Protein AF-A0A1M5QML7-F1 (afdb_monomer_lite)

InterPro domains:
  IPR046742 Domain of unknown function DUF6792 [PF20591] (12-253)

Secondary structure (DSSP, 8-state):
------SS-SHHHHHHHHHHTT-TT--HHHHHHHHHHHHHHHHSS---SEEEEEEHHHHT-STTT---EEEEEEE-TTTS--EEEEEE----SHHHHHHIIIIIISS---HHHHHHHHHHHHHHHHTT---STTPPPEEEEEEEHHHHHHHHHHHHH---SEEEEEEE--EEHHHHHHH-HHHHHHHHHHTT--SS-GGGGGGS-HHHHHHHHHHHHHHHHTTEEEEEETT-HHHHHTTSTTEE--SEEEEE-S-TTS--GGGGTTTS-HHHHHHHHHHHHHHHHHHTTS-HHHHHHHHS---HHHHTTGGG-HHHHHHH-HHHHHHHHHHHHHHSTTHHHHHHHHHHTHHHHHHHHHHTTSS---

Foldseek 3Di:
DDPDDDLQRDPQLLVQLLVLFVPPPDDQVRSQVVNQVSSCVVPVDGQQWRWDKDWLVNLVLCPPQVKTKMWIWTHNVPDQAIAIEIRTDADDDPSNVLCCLQCQQLLADLSNLVSLLSVLVSSCVVVVWDPDPSTHFYEYRYEAASLQSPLLNCQAPVSGQAYEYEAYQFHFLSNNLNRHVVLVVVVCVVVVHDPVDSVCVLVDDQVVSQVSSCVVRVVSLQRYEYEYELQRVSVLVQLAGRGDDGHHYHYDHPDVVFPGPNVLRNPQDNVLSSLSNVLSNQLNVVCVVDPPQVSCCQSVVDNVVVVVVCVPPPPPSCVPCVVVNVVSLVVNCVRPPCNNVSVCSNVVCVCSNVVVCCVRVVDPDD

Sequence (366 aa):
MGMGRRIMHSPELRLRLTQLGYDDKLSKAEFTEKVKRIYLEETGKKLHADVKVYTSKEARTSKQSGYDGLAIYLDAKENKKDELYIVSQGSTDIKDWDYNIKAMLAGRDIRQANSTNRFVLAAKHHFKLNNNENSTPVIGLSHSLAHNNNTTAHLMHNTFDKVYSVNGAQTNYYQLYFADRKFANDVRSYFSMSYDNPNTIYDIDPNQLRQFAENYYKDKAKNIHQIISKDDPLYVASAVRGFFTLGNVEMVDTNPNYPGLRSLVEDIPDEVIQDFQELAIQYTTASNQGGINGVMQEIFGVNMNIVNKIGDNSLKTYMTNQTEIDGMIRQLDKKVPGLLQQVKTITSNADLIFGRLEDAGYISNA

pLDDT: mean 76.6, std 20.45, range [32.66, 98.25]

Organism: NCBI:txid411959

Structure (mmCIF, N/CA/C/O backbone):
data_AF-A0A1M5QML7-F1
#
_entry.id   AF-A0A1M5QML7-F1
#
loop_
_atom_site.group_PDB
_atom_site.id
_atom_site.type_symbol
_atom_site.label_atom_id
_atom_site.label_alt_id
_atom_site.label_comp_id
_atom_site.label_asym_id
_atom_site.label_entity_id
_atom_site.label_seq_id
_atom_site.pdbx_PDB_ins_code
_atom_site.Cartn_x
_atom_site.Cartn_y
_atom_site.Cartn_z
_atom_site.occupancy
_atom_site.B_iso_or_equiv
_atom_site.auth_seq_id
_atom_site.auth_comp_id
_atom_site.auth_asym_id
_atom_site.auth_atom_id
_atom_site.pdbx_PDB_model_num
ATOM 1 N N . MET A 1 1 ? -15.717 -21.087 7.522 1.00 34.72 1 MET A N 1
ATOM 2 C CA . MET A 1 1 ? -15.966 -20.476 8.847 1.00 34.72 1 MET A CA 1
ATOM 3 C C . MET A 1 1 ? -16.738 -19.181 8.656 1.00 34.72 1 MET A C 1
ATOM 5 O O . MET A 1 1 ? -16.318 -18.348 7.864 1.00 34.72 1 MET A O 1
ATOM 9 N N . GLY A 1 2 ? -17.902 -19.047 9.295 1.00 32.66 2 GLY A N 1
ATOM 10 C CA . GLY A 1 2 ? -18.777 -17.890 9.116 1.00 32.66 2 GLY A CA 1
ATOM 11 C C . GLY A 1 2 ? -18.161 -16.618 9.696 1.00 32.66 2 GLY A C 1
ATOM 12 O O . GLY A 1 2 ? -18.027 -16.492 10.912 1.00 32.66 2 GLY A O 1
ATOM 13 N N . MET A 1 3 ? -17.820 -15.656 8.836 1.00 43.97 3 MET A N 1
ATOM 14 C CA . MET A 1 3 ? -17.540 -14.282 9.254 1.00 43.97 3 MET A CA 1
ATOM 15 C C . MET A 1 3 ? -18.837 -13.675 9.800 1.00 43.97 3 MET A C 1
ATOM 17 O O . MET A 1 3 ? -19.605 -13.072 9.055 1.00 43.97 3 MET A O 1
ATOM 21 N N . GLY A 1 4 ? -19.146 -13.854 11.086 1.00 52.03 4 GLY A N 1
ATOM 22 C CA . GLY A 1 4 ? -20.253 -13.079 11.659 1.00 52.03 4 GLY A CA 1
ATOM 23 C C . GLY A 1 4 ? -19.939 -11.576 11.569 1.00 52.03 4 GLY A C 1
ATOM 24 O O . GLY A 1 4 ? -18.766 -11.209 11.551 1.00 52.03 4 GLY A O 1
ATOM 25 N N . ARG A 1 5 ? -20.988 -10.750 11.481 1.00 65.94 5 ARG A N 1
ATOM 26 C CA . ARG A 1 5 ? -20.948 -9.327 11.092 1.00 65.94 5 ARG A CA 1
ATOM 27 C C . ARG A 1 5 ? -19.784 -8.540 11.716 1.00 65.94 5 ARG A C 1
ATOM 29 O O . ARG A 1 5 ? -19.635 -8.545 12.934 1.00 65.94 5 ARG A O 1
ATOM 36 N N . ARG A 1 6 ? -19.008 -7.872 10.854 1.00 80.12 6 ARG A N 1
ATOM 37 C CA . ARG A 1 6 ? -17.956 -6.905 11.216 1.00 80.12 6 ARG A CA 1
ATOM 38 C C . ARG A 1 6 ? -18.560 -5.619 11.782 1.00 80.12 6 ARG A C 1
ATOM 40 O O . ARG A 1 6 ? -19.703 -5.304 11.443 1.00 80.12 6 ARG A O 1
ATOM 47 N N . ILE A 1 7 ? -17.800 -4.856 12.569 1.00 86.00 7 ILE A N 1
ATOM 48 C CA . ILE A 1 7 ? -18.244 -3.541 13.060 1.00 86.00 7 ILE A CA 1
ATOM 49 C C . ILE A 1 7 ? -18.251 -2.551 11.887 1.00 86.00 7 ILE A C 1
ATOM 51 O O . ILE A 1 7 ? -19.323 -2.080 11.494 1.00 86.00 7 ILE A O 1
ATOM 55 N N . MET A 1 8 ? -17.096 -2.316 11.250 1.00 87.88 8 MET A N 1
ATOM 56 C CA . MET A 1 8 ? -16.990 -1.465 10.050 1.00 87.88 8 MET A CA 1
ATOM 57 C C . MET A 1 8 ? -17.261 -2.282 8.779 1.00 87.88 8 MET A C 1
ATOM 59 O O . MET A 1 8 ? -16.358 -2.670 8.036 1.00 87.88 8 MET A O 1
ATOM 63 N N . HIS A 1 9 ? -18.532 -2.617 8.573 1.00 87.56 9 HIS A N 1
ATOM 64 C CA . HIS A 1 9 ? -18.972 -3.578 7.562 1.00 87.56 9 HIS A CA 1
ATOM 65 C C . HIS A 1 9 ? -19.171 -2.988 6.159 1.00 87.56 9 HIS A C 1
ATOM 67 O O . HIS A 1 9 ? -19.095 -3.750 5.194 1.00 87.56 9 HIS A O 1
ATOM 73 N N . SER A 1 10 ? -19.411 -1.680 6.027 1.00 91.69 10 SER A N 1
ATOM 74 C CA . SER A 1 10 ? -19.657 -1.038 4.730 1.00 91.69 10 SER A CA 1
ATOM 75 C C . SER A 1 10 ? -18.396 -0.378 4.143 1.00 91.69 10 SER A C 1
ATOM 77 O O . SER A 1 10 ? -17.466 -0.029 4.885 1.00 91.69 10 SER A O 1
ATOM 79 N N . PRO A 1 11 ? -18.296 -0.236 2.808 1.00 91.62 11 PRO A N 1
ATOM 80 C CA . PRO A 1 11 ? -17.269 0.587 2.167 1.00 91.62 11 PRO A CA 1
ATOM 81 C C . PRO A 1 11 ? -17.224 2.021 2.706 1.00 91.62 11 PRO A C 1
ATOM 83 O O . PRO A 1 11 ? -16.148 2.474 3.081 1.00 91.62 11 PRO A O 1
ATOM 86 N N . GLU A 1 12 ? -18.368 2.687 2.848 1.00 93.44 12 GLU A N 1
ATOM 87 C CA . GLU A 1 12 ? -18.492 4.093 3.257 1.00 93.44 12 GLU A CA 1
ATOM 88 C C . GLU A 1 12 ? -17.889 4.323 4.646 1.00 93.44 12 GLU A C 1
ATOM 90 O O . GLU A 1 12 ? -17.056 5.211 4.825 1.00 93.44 12 GLU A O 1
ATOM 95 N N . LEU A 1 13 ? -18.207 3.449 5.611 1.00 94.31 13 LEU A N 1
ATOM 96 C CA . LEU A 1 13 ? -17.613 3.471 6.950 1.00 94.31 13 LEU A CA 1
ATOM 97 C C . LEU A 1 13 ? -16.085 3.399 6.892 1.00 94.31 13 LEU A C 1
ATOM 99 O O . LEU A 1 13 ? -15.395 4.166 7.561 1.00 94.31 13 LEU A O 1
ATOM 103 N N . ARG A 1 14 ? -15.547 2.475 6.089 1.00 95.44 14 ARG A N 1
ATOM 104 C CA . ARG A 1 14 ? -14.097 2.263 5.968 1.00 95.44 14 ARG A CA 1
ATOM 105 C C . ARG A 1 14 ? -13.412 3.417 5.245 1.00 95.44 14 ARG A C 1
ATOM 107 O O . ARG A 1 14 ? -12.316 3.794 5.648 1.00 95.44 14 ARG A O 1
ATOM 114 N N . LEU A 1 15 ? -14.046 3.999 4.229 1.00 92.88 15 LEU A N 1
ATOM 115 C CA . LEU A 1 15 ? -13.538 5.166 3.507 1.00 92.88 15 LEU A CA 1
ATOM 116 C C . LEU A 1 15 ? -13.493 6.394 4.420 1.00 92.88 15 LEU A C 1
ATOM 118 O O . LEU A 1 15 ? -12.442 7.020 4.547 1.00 92.88 15 LEU A O 1
ATOM 122 N N . ARG A 1 16 ? -14.581 6.682 5.147 1.00 95.12 16 ARG A N 1
ATOM 123 C CA . ARG A 1 16 ? -14.624 7.785 6.120 1.00 95.12 16 ARG A CA 1
ATOM 124 C C . ARG A 1 16 ? -13.642 7.576 7.273 1.00 95.12 16 ARG A C 1
ATOM 126 O O . ARG A 1 16 ? -13.023 8.536 7.724 1.00 95.12 16 ARG A O 1
ATOM 133 N N . LEU A 1 17 ? -13.444 6.333 7.722 1.00 94.75 17 LEU A N 1
ATOM 134 C CA . LEU A 1 17 ? -12.432 5.999 8.730 1.00 94.75 17 LEU A CA 1
ATOM 135 C C . LEU A 1 17 ? -11.002 6.172 8.197 1.00 94.75 17 LEU A C 1
ATOM 137 O O . LEU A 1 17 ? -10.143 6.677 8.916 1.00 94.75 17 LEU A O 1
ATOM 141 N N . THR A 1 18 ? -10.759 5.793 6.938 1.00 92.88 18 THR A N 1
ATOM 142 C CA . THR A 1 18 ? -9.477 6.019 6.252 1.00 92.88 18 THR A CA 1
ATOM 143 C C . THR A 1 18 ? -9.185 7.511 6.181 1.00 92.88 18 THR A C 1
ATOM 145 O O . THR A 1 18 ? -8.136 7.935 6.644 1.00 92.88 18 THR A O 1
ATOM 148 N N . GLN A 1 19 ? -10.137 8.316 5.700 1.00 91.75 19 GLN A N 1
ATOM 149 C CA . GLN A 1 19 ? -10.010 9.772 5.629 1.00 91.75 19 GLN A CA 1
ATOM 150 C C . GLN A 1 19 ? -9.750 10.394 7.007 1.00 91.75 19 GLN A C 1
ATOM 152 O O . GLN A 1 19 ? -8.869 11.237 7.148 1.00 91.75 19 GLN A O 1
ATOM 157 N N . LEU A 1 20 ? -10.481 9.957 8.037 1.00 93.94 20 LEU A N 1
ATOM 158 C CA . LEU A 1 20 ? -10.288 10.446 9.400 1.00 93.94 20 LEU A CA 1
ATOM 159 C C . LEU A 1 20 ? -8.876 10.141 9.927 1.00 93.94 20 LEU A C 1
ATOM 161 O O . LEU A 1 20 ? -8.301 10.967 10.628 1.00 93.94 20 LEU A O 1
ATOM 165 N N . GLY A 1 21 ? -8.296 8.989 9.576 1.00 89.31 21 GLY A N 1
ATOM 166 C CA . GLY A 1 21 ? -6.939 8.606 9.986 1.00 89.31 21 GLY A CA 1
ATOM 167 C C . GLY A 1 21 ? -5.811 9.467 9.403 1.00 89.31 21 GLY A C 1
ATOM 168 O O . GLY A 1 21 ? -4.665 9.320 9.827 1.00 89.31 21 GLY A O 1
ATOM 169 N N . TYR A 1 22 ? -6.117 10.360 8.458 1.00 86.00 22 TYR A N 1
ATOM 170 C CA . TYR A 1 22 ? -5.168 11.316 7.880 1.00 86.00 22 TYR A CA 1
ATOM 171 C C . TYR A 1 22 ? -5.220 12.681 8.589 1.00 86.00 22 TYR A C 1
ATOM 173 O O . TYR A 1 22 ? -4.371 13.530 8.334 1.00 86.00 22 TYR A O 1
ATOM 181 N N . ASP A 1 23 ? -6.187 12.903 9.487 1.00 87.44 23 ASP A N 1
ATOM 182 C CA . ASP A 1 23 ? -6.306 14.140 10.264 1.00 87.44 23 ASP A CA 1
ATOM 183 C C . ASP A 1 23 ? -5.399 14.077 11.506 1.00 87.44 23 ASP A C 1
ATOM 185 O O . ASP A 1 23 ? -5.780 13.585 12.572 1.00 87.44 23 ASP A O 1
ATOM 189 N N . ASP A 1 24 ? -4.165 14.558 11.354 1.00 82.00 24 ASP A N 1
ATOM 190 C CA . ASP A 1 24 ? -3.125 14.540 12.388 1.00 82.00 24 ASP A CA 1
ATOM 191 C C . ASP A 1 24 ? -3.288 15.631 13.463 1.00 82.00 24 ASP A C 1
ATOM 193 O O . ASP A 1 24 ? -2.531 15.661 14.437 1.00 82.00 24 ASP A O 1
ATOM 197 N N . LYS A 1 25 ? -4.293 16.503 13.314 1.00 87.69 25 LYS A N 1
ATOM 198 C CA . LYS A 1 25 ? -4.569 17.624 14.225 1.00 87.69 25 LYS A CA 1
ATOM 199 C C . LYS A 1 25 ? -5.503 17.247 15.368 1.00 87.69 25 LYS A C 1
ATOM 201 O O . LYS A 1 25 ? -5.614 18.001 16.333 1.00 87.69 25 LYS A O 1
ATOM 206 N N . LEU A 1 26 ? -6.187 16.109 15.267 1.00 90.62 26 LEU A N 1
ATOM 207 C CA . LEU A 1 26 ? -7.160 15.680 16.265 1.00 90.62 26 LEU A CA 1
ATOM 208 C C . LEU A 1 26 ? -6.478 15.098 17.498 1.00 90.62 26 LEU A C 1
ATOM 210 O O . LEU A 1 26 ? -5.618 14.218 17.414 1.00 90.62 26 LEU A O 1
ATOM 214 N N . SER A 1 27 ? -6.949 15.504 18.674 1.00 93.06 27 SER A N 1
ATOM 215 C CA . SER A 1 27 ? -6.654 14.765 19.896 1.00 93.06 27 SER A CA 1
ATOM 216 C C . SER A 1 27 ? -7.281 13.363 19.849 1.00 93.06 27 SER A C 1
ATOM 218 O O . SER A 1 27 ? -8.277 13.115 19.164 1.00 93.06 27 SER A O 1
ATOM 220 N N . LYS A 1 28 ? -6.753 12.423 20.647 1.00 93.31 28 LYS A N 1
ATOM 221 C CA . LYS A 1 28 ? -7.310 11.058 20.747 1.00 93.31 28 LYS A CA 1
ATOM 222 C C . LYS A 1 28 ? -8.792 11.044 21.155 1.00 93.31 28 LYS A C 1
ATOM 224 O O . LYS A 1 28 ? -9.538 10.161 20.729 1.00 93.31 28 LYS A O 1
ATOM 229 N N . ALA A 1 29 ? -9.213 12.014 21.971 1.00 94.25 29 ALA A N 1
ATOM 230 C CA . ALA A 1 29 ? -10.600 12.166 22.403 1.00 94.25 29 ALA A CA 1
ATOM 231 C C . ALA A 1 29 ? -11.500 12.633 21.247 1.00 94.25 29 ALA A C 1
ATOM 233 O O . ALA A 1 29 ? -12.511 11.994 20.968 1.00 94.25 29 ALA A O 1
ATOM 234 N N . GLU A 1 30 ? -11.101 13.681 20.521 1.00 96.12 30 GLU A N 1
ATOM 235 C CA . GLU A 1 30 ? -11.847 14.168 19.350 1.00 96.12 30 GLU A CA 1
ATOM 236 C C . GLU A 1 30 ? -11.921 13.114 18.245 1.00 96.12 30 GLU A C 1
ATOM 238 O O . GLU A 1 30 ? -12.980 12.912 17.653 1.00 96.12 30 GLU A O 1
ATOM 243 N N . PHE A 1 31 ? -10.819 12.398 18.005 1.00 96.06 31 PHE A N 1
ATOM 244 C CA . PHE A 1 31 ? -10.784 11.286 17.062 1.00 96.06 31 PHE A CA 1
ATOM 245 C C . PHE A 1 31 ? -11.820 10.218 17.432 1.00 96.06 31 PHE A C 1
ATOM 247 O O . PHE A 1 31 ? -12.617 9.799 16.596 1.00 96.06 31 PHE A O 1
ATOM 254 N N . THR A 1 32 ? -11.850 9.815 18.705 1.00 95.88 32 THR A N 1
ATOM 255 C CA . THR A 1 32 ? -12.798 8.819 19.225 1.00 95.88 32 THR A CA 1
ATOM 256 C C . THR A 1 32 ? -14.250 9.251 19.020 1.00 95.88 32 THR A C 1
ATOM 258 O O . THR A 1 32 ? -15.069 8.458 18.550 1.00 95.88 32 THR A O 1
ATOM 261 N N . GLU A 1 33 ? -14.575 10.508 19.319 1.00 96.50 33 GLU A N 1
ATOM 262 C CA . GLU A 1 33 ? -15.925 11.036 19.112 1.00 96.50 33 GLU A CA 1
ATOM 263 C C . GLU A 1 33 ? -16.293 11.100 17.625 1.00 96.50 33 GLU A C 1
ATOM 265 O O . GLU A 1 33 ? -17.407 10.724 17.253 1.00 96.50 33 GLU A O 1
ATOM 270 N N . LYS A 1 34 ? -15.350 11.461 16.744 1.00 97.56 34 LYS A N 1
ATOM 271 C CA . LYS A 1 34 ? -15.571 11.411 15.292 1.00 97.56 34 LYS A CA 1
ATOM 272 C C . LYS A 1 34 ? -15.796 9.986 14.780 1.00 97.56 34 LYS A C 1
ATOM 274 O O . LYS A 1 34 ? -16.690 9.801 13.961 1.00 97.56 34 LYS A O 1
ATOM 279 N N . VAL A 1 35 ? -15.080 8.975 15.281 1.00 96.88 35 VAL A N 1
ATOM 280 C CA . VAL A 1 35 ? -15.329 7.564 14.916 1.00 96.88 35 VAL A CA 1
ATOM 281 C C . VAL A 1 35 ? -16.749 7.140 15.294 1.00 96.88 35 VAL A C 1
ATOM 283 O O . VAL A 1 35 ? -17.467 6.577 14.467 1.00 96.88 35 VAL A O 1
ATOM 286 N N . LYS A 1 36 ? -17.189 7.441 16.523 1.00 96.19 36 LYS A N 1
ATOM 287 C CA . LYS A 1 36 ? -18.557 7.130 16.976 1.00 96.19 36 LYS A CA 1
ATOM 288 C C . LYS A 1 36 ? -19.609 7.867 16.149 1.00 96.19 36 LYS A C 1
ATOM 290 O O . LYS A 1 36 ? -20.641 7.284 15.822 1.00 96.19 36 LYS A O 1
ATOM 295 N N . ARG A 1 37 ? -19.342 9.131 15.806 1.00 97.31 37 ARG A N 1
ATOM 296 C CA . ARG A 1 37 ? -20.212 9.953 14.963 1.00 97.31 37 ARG A CA 1
ATOM 297 C C . ARG A 1 37 ? -20.336 9.379 13.553 1.00 97.31 37 ARG A C 1
ATOM 299 O O . ARG A 1 37 ? -21.458 9.200 13.103 1.00 97.31 37 ARG A O 1
ATOM 306 N N . ILE A 1 38 ? -19.222 9.043 12.898 1.00 96.56 38 ILE A N 1
ATOM 307 C CA . ILE A 1 38 ? -19.219 8.386 11.579 1.00 96.56 38 ILE A CA 1
ATOM 308 C C . ILE A 1 38 ? -20.054 7.105 11.643 1.00 96.56 38 ILE A C 1
ATOM 310 O O . ILE A 1 38 ? -20.934 6.905 10.815 1.00 96.56 38 ILE A O 1
ATOM 314 N N . TYR A 1 39 ? -19.842 6.268 12.663 1.00 95.31 39 TYR A N 1
ATOM 315 C CA . TYR A 1 39 ? -20.621 5.042 12.818 1.00 95.31 39 TYR A CA 1
ATOM 316 C C . TYR A 1 39 ? -22.128 5.313 12.945 1.00 95.31 39 TYR A C 1
ATOM 318 O O . TYR A 1 39 ? -22.929 4.635 12.304 1.00 95.31 39 TYR A O 1
ATOM 326 N N . LEU A 1 40 ? -22.523 6.313 13.737 1.00 96.12 40 LEU A N 1
ATOM 327 C CA . LEU A 1 40 ? -23.924 6.707 13.893 1.00 96.12 40 LEU A CA 1
ATOM 328 C C . LEU A 1 40 ? -24.532 7.241 12.594 1.00 96.12 40 LEU A C 1
ATOM 330 O O . LEU A 1 40 ? -25.654 6.869 12.268 1.00 96.12 40 LEU A O 1
ATOM 334 N N . GLU A 1 41 ? -23.807 8.088 11.868 1.00 96.19 41 GLU A N 1
ATOM 335 C CA . GLU A 1 41 ? -24.266 8.679 10.608 1.00 96.19 41 GLU A CA 1
ATOM 336 C C . GLU A 1 41 ? -24.471 7.614 9.522 1.00 96.19 41 GLU A C 1
ATOM 338 O O . GLU A 1 41 ? -25.498 7.630 8.853 1.00 96.19 41 GLU A O 1
ATOM 343 N N . GLU A 1 42 ? -23.552 6.653 9.393 1.00 94.44 42 GLU A N 1
ATOM 344 C CA . GLU A 1 42 ? -23.629 5.620 8.348 1.00 94.44 42 GLU A CA 1
ATOM 345 C C . GLU A 1 42 ? -24.569 4.455 8.700 1.00 94.44 42 GLU A C 1
ATOM 347 O O . GLU A 1 42 ? -25.088 3.781 7.814 1.00 94.44 42 GLU A O 1
ATOM 352 N N . THR A 1 43 ? -24.784 4.165 9.990 1.00 91.94 43 THR A N 1
ATOM 353 C CA . THR A 1 43 ? -25.566 2.982 10.415 1.00 91.94 43 THR A CA 1
ATOM 354 C C . THR A 1 43 ? -26.904 3.310 11.073 1.00 91.94 43 THR A C 1
ATOM 356 O O . THR A 1 43 ? -27.715 2.407 11.297 1.00 91.94 43 THR A O 1
ATOM 359 N N . GLY A 1 44 ? -27.119 4.568 11.464 1.00 94.88 44 GLY A N 1
ATOM 360 C CA . GLY A 1 44 ? -28.241 4.987 12.306 1.00 94.88 44 GLY A CA 1
ATOM 361 C C . GLY A 1 44 ? -28.190 4.444 13.742 1.00 94.88 44 GLY A C 1
ATOM 362 O O . GLY A 1 44 ? -29.171 4.568 14.475 1.00 94.88 44 GLY A O 1
ATOM 363 N N . LYS A 1 45 ? -27.083 3.813 14.168 1.00 91.75 45 LYS A N 1
ATOM 364 C CA . LYS A 1 45 ? -26.942 3.156 15.480 1.00 91.75 45 LYS A CA 1
ATOM 365 C C . LYS A 1 45 ? -25.723 3.663 16.238 1.00 91.75 45 LYS A C 1
ATOM 367 O O . LYS A 1 45 ? -24.717 4.040 15.653 1.00 91.75 45 LYS A O 1
ATOM 372 N N . LYS A 1 46 ? -25.785 3.637 17.571 1.00 92.56 46 LYS A N 1
ATOM 373 C CA . LYS A 1 46 ? -24.623 3.966 18.407 1.00 92.56 46 LYS A CA 1
ATOM 374 C C . LYS A 1 46 ? -23.569 2.861 18.305 1.00 92.56 46 LYS A C 1
ATOM 376 O O . LYS A 1 46 ? -23.902 1.678 18.292 1.00 92.56 46 LYS A O 1
ATOM 381 N N . LEU A 1 47 ? -22.299 3.257 18.272 1.00 91.38 47 LEU A N 1
ATOM 382 C CA . LEU A 1 47 ? -21.182 2.321 18.342 1.00 91.38 47 LEU A CA 1
ATOM 383 C C . LEU A 1 47 ? -21.059 1.774 19.771 1.00 91.38 47 LEU A C 1
ATOM 385 O O . LEU A 1 47 ? -20.756 2.520 20.699 1.00 91.38 47 LEU A O 1
ATOM 389 N N . HIS A 1 48 ? -21.274 0.470 19.935 1.00 89.56 48 HIS A N 1
ATOM 390 C CA . HIS A 1 48 ? -21.140 -0.241 21.210 1.00 89.56 48 HIS A CA 1
ATOM 391 C C . HIS A 1 48 ? -19.742 -0.868 21.364 1.00 89.56 48 HIS A C 1
ATOM 393 O O . HIS A 1 48 ? -19.608 -2.071 21.567 1.00 89.56 48 HIS A O 1
ATOM 399 N N . ALA A 1 49 ? -18.697 -0.050 21.226 1.00 90.81 49 ALA A N 1
ATOM 400 C CA . ALA A 1 49 ? -17.306 -0.450 21.431 1.00 90.81 49 ALA A CA 1
ATOM 401 C C . ALA A 1 49 ? -16.497 0.721 22.003 1.00 90.81 49 ALA A C 1
ATOM 403 O O . ALA A 1 49 ? -16.746 1.879 21.647 1.00 90.81 49 ALA A O 1
ATOM 404 N N . ASP A 1 50 ? -15.511 0.429 22.853 1.00 93.06 50 ASP A N 1
ATOM 405 C CA . ASP A 1 50 ? -14.529 1.445 23.231 1.00 93.06 50 ASP A CA 1
ATOM 406 C C . ASP A 1 50 ? -13.539 1.616 22.072 1.00 93.06 50 ASP A C 1
ATOM 408 O O . ASP A 1 50 ? -12.946 0.645 21.600 1.00 93.06 50 ASP A O 1
ATOM 412 N N . VAL A 1 51 ? -13.332 2.854 21.624 1.00 95.56 51 VAL A N 1
ATOM 413 C CA . VAL A 1 51 ? -12.346 3.174 20.583 1.00 95.56 51 VAL A CA 1
ATOM 414 C C . VAL A 1 51 ? -11.024 3.519 21.258 1.00 95.56 51 VAL A C 1
ATOM 416 O O . VAL A 1 51 ? -10.958 4.438 22.074 1.00 95.56 51 VAL A O 1
ATOM 419 N N . LYS A 1 52 ? -9.960 2.792 20.917 1.00 96.00 52 LYS A N 1
ATOM 420 C CA . LYS A 1 52 ? -8.595 3.056 21.390 1.00 96.00 52 LYS A CA 1
ATOM 421 C C . LYS A 1 52 ? -7.690 3.324 20.195 1.00 96.00 52 LYS A C 1
ATOM 423 O O . LYS A 1 52 ? -7.815 2.665 19.168 1.00 96.00 52 LYS A O 1
ATOM 428 N N . VAL A 1 53 ? -6.771 4.279 20.331 1.00 96.50 53 VAL A N 1
ATOM 429 C CA . VAL A 1 53 ? -5.892 4.699 19.231 1.00 96.50 53 VAL A CA 1
ATOM 430 C C . VAL A 1 53 ? -4.418 4.697 19.615 1.00 96.50 53 VAL A C 1
ATOM 432 O O . VAL A 1 53 ? -4.039 5.114 20.717 1.00 96.50 53 VAL A O 1
ATOM 435 N N . TYR A 1 54 ? -3.588 4.251 18.677 1.00 95.81 54 TYR A N 1
ATOM 436 C CA . TYR A 1 54 ? -2.142 4.142 18.827 1.00 95.81 54 TYR A CA 1
ATOM 437 C C . TYR A 1 54 ? -1.448 4.499 17.514 1.00 95.81 54 TYR A C 1
ATOM 439 O O . TYR A 1 54 ? -1.848 4.025 16.458 1.00 95.81 54 TYR A O 1
ATOM 447 N N . THR A 1 55 ? -0.429 5.349 17.557 1.00 95.06 55 THR A N 1
ATOM 448 C CA . THR A 1 55 ? 0.214 5.900 16.353 1.00 95.06 55 THR A CA 1
ATOM 449 C C . THR A 1 55 ? 1.585 5.287 16.084 1.00 95.06 55 THR A C 1
ATOM 451 O O . THR A 1 55 ? 2.287 4.834 16.993 1.00 95.06 55 THR A O 1
ATOM 454 N N . SER A 1 56 ? 2.020 5.333 14.824 1.00 93.00 56 SER A N 1
ATOM 455 C CA . SER A 1 56 ? 3.365 4.917 14.399 1.00 93.00 56 SER A CA 1
ATOM 456 C C . SER A 1 56 ? 4.476 5.694 15.127 1.00 93.00 56 SER A C 1
ATOM 458 O O . SER A 1 56 ? 5.545 5.151 15.427 1.00 93.00 56 SER A O 1
ATOM 460 N N . LYS A 1 57 ? 4.201 6.963 15.466 1.00 91.31 57 LYS A N 1
ATOM 461 C CA . LYS A 1 57 ? 5.082 7.865 16.220 1.00 91.31 57 LYS A CA 1
ATOM 462 C C . LYS A 1 57 ? 5.265 7.376 17.656 1.00 91.31 57 LYS A C 1
ATOM 464 O O . LYS A 1 57 ? 6.400 7.293 18.127 1.00 91.31 57 LYS A O 1
ATOM 469 N N . GLU A 1 58 ? 4.179 6.975 18.319 1.00 93.75 58 GLU A N 1
ATOM 470 C CA . GLU A 1 58 ? 4.232 6.347 19.646 1.00 93.75 58 GLU A CA 1
ATOM 471 C C . GLU A 1 58 ? 4.964 4.997 19.612 1.00 93.75 58 GLU A C 1
ATOM 473 O O . GLU A 1 58 ? 5.727 4.686 20.527 1.00 93.75 58 GLU A O 1
ATOM 478 N N . ALA A 1 59 ? 4.794 4.226 18.534 1.00 92.50 59 ALA A N 1
ATOM 479 C CA . ALA A 1 59 ? 5.490 2.957 18.308 1.00 92.50 59 ALA A CA 1
ATOM 480 C C . ALA A 1 59 ? 6.968 3.110 17.916 1.00 92.50 59 ALA A C 1
ATOM 482 O O . ALA A 1 59 ? 7.724 2.141 17.971 1.00 92.50 59 ALA A O 1
ATOM 483 N N . ARG A 1 60 ? 7.398 4.317 17.522 1.00 89.00 60 ARG A N 1
ATOM 484 C CA . ARG A 1 60 ? 8.746 4.621 17.009 1.00 89.00 60 ARG A CA 1
ATOM 485 C C . ARG A 1 60 ? 9.142 3.767 15.791 1.00 89.00 60 ARG A C 1
ATOM 487 O O . ARG A 1 60 ? 10.328 3.531 15.567 1.00 89.00 60 ARG A O 1
ATOM 494 N N . THR A 1 61 ? 8.173 3.339 14.978 1.00 82.06 61 THR A N 1
ATOM 495 C CA . THR A 1 61 ? 8.385 2.487 13.786 1.00 82.06 61 THR A CA 1
ATOM 496 C C . THR A 1 61 ? 8.547 3.275 12.478 1.00 82.06 61 THR A C 1
ATOM 498 O O . THR A 1 61 ? 8.899 2.689 11.450 1.00 82.06 61 THR A O 1
ATOM 501 N N . SER A 1 62 ? 8.322 4.593 12.521 1.00 71.31 62 SER A N 1
ATOM 502 C CA . SER A 1 62 ? 8.281 5.507 11.368 1.00 71.31 62 SER A CA 1
ATOM 503 C C . SER A 1 62 ? 9.617 6.174 11.011 1.00 71.31 62 SER A C 1
ATOM 505 O O . SER A 1 62 ? 9.847 6.546 9.861 1.00 71.31 62 SER A O 1
ATOM 507 N N . LYS A 1 63 ? 10.539 6.311 11.978 1.00 67.38 63 LYS A N 1
ATOM 508 C CA . LYS A 1 63 ? 11.690 7.238 11.887 1.00 67.38 63 LYS A CA 1
ATOM 509 C C . LYS A 1 63 ? 12.648 7.008 10.711 1.00 67.38 63 LYS A C 1
ATOM 511 O O . LYS A 1 63 ? 13.308 7.954 10.299 1.00 67.38 63 LYS A O 1
ATOM 516 N N . GLN A 1 64 ? 12.769 5.779 10.211 1.00 70.00 64 GLN A N 1
ATOM 517 C CA . GLN A 1 64 ? 13.752 5.428 9.175 1.00 70.00 64 GLN A CA 1
ATOM 518 C C . GLN A 1 64 ? 13.157 5.290 7.767 1.00 70.00 64 GLN A C 1
ATOM 520 O O . GLN A 1 64 ? 13.903 5.385 6.798 1.00 70.00 64 GLN A O 1
ATOM 525 N N . SER A 1 65 ? 11.849 5.050 7.643 1.00 78.94 65 SER A N 1
ATOM 526 C CA . SER A 1 65 ? 11.198 4.751 6.357 1.00 78.94 65 SER A CA 1
ATOM 527 C C . SER A 1 65 ? 10.266 5.854 5.859 1.00 78.94 65 SER A C 1
ATOM 529 O O . SER A 1 65 ? 9.893 5.822 4.694 1.00 78.94 65 SER A O 1
ATOM 531 N N . GLY A 1 66 ? 9.876 6.800 6.721 1.00 78.88 66 GLY A N 1
ATOM 532 C CA . GLY A 1 66 ? 8.843 7.791 6.400 1.00 78.88 66 GLY A CA 1
ATOM 533 C C . GLY A 1 66 ? 7.412 7.272 6.579 1.00 78.88 66 GLY A C 1
ATOM 534 O O . GLY A 1 66 ? 6.485 8.064 6.540 1.00 78.88 66 GLY A O 1
ATOM 535 N N . TYR A 1 67 ? 7.226 5.976 6.861 1.00 87.94 67 TYR A N 1
ATOM 536 C CA . TYR A 1 67 ? 5.905 5.389 7.098 1.00 87.94 67 TYR A CA 1
ATOM 537 C C . TYR A 1 67 ? 5.175 6.079 8.257 1.00 87.94 67 TYR A C 1
ATOM 539 O O . TYR A 1 67 ? 5.681 6.052 9.381 1.00 87.94 67 TYR A O 1
ATOM 547 N N . ASP A 1 68 ? 3.964 6.584 8.021 1.00 89.81 68 ASP A N 1
ATOM 548 C CA . ASP A 1 68 ? 3.037 6.997 9.076 1.00 89.81 68 ASP A CA 1
ATOM 549 C C . ASP A 1 68 ? 1.763 6.142 9.055 1.00 89.81 68 ASP A C 1
ATOM 551 O O . ASP A 1 68 ? 1.271 5.706 8.012 1.00 89.81 68 ASP A O 1
ATOM 555 N N . GLY A 1 69 ? 1.235 5.866 10.240 1.00 94.00 69 GLY A N 1
ATOM 556 C CA . GLY A 1 69 ? 0.086 5.002 10.411 1.00 94.00 69 GLY A CA 1
ATOM 557 C C . GLY A 1 69 ? -0.578 5.162 11.768 1.00 94.00 69 GLY A C 1
ATOM 558 O O . GLY A 1 69 ? 0.054 5.494 12.776 1.00 94.00 69 GLY A O 1
ATOM 559 N N . LEU A 1 70 ? -1.872 4.872 11.779 1.00 96.44 70 LEU A N 1
ATOM 560 C CA . LEU A 1 70 ? -2.753 4.941 12.930 1.00 96.44 70 LEU A CA 1
ATOM 561 C C . LEU A 1 70 ? -3.433 3.588 13.127 1.00 96.44 70 LEU A C 1
ATOM 563 O O . LEU A 1 70 ? -4.080 3.061 12.228 1.00 96.44 70 LEU A O 1
ATOM 567 N N . ALA A 1 71 ? -3.305 3.037 14.324 1.00 97.62 71 ALA A N 1
ATOM 568 C CA . ALA A 1 71 ? -4.020 1.854 14.752 1.00 97.62 71 ALA A CA 1
ATOM 569 C C . ALA A 1 71 ? -5.261 2.268 15.548 1.00 97.62 71 ALA A C 1
ATOM 571 O O . ALA A 1 71 ? -5.164 3.066 16.482 1.00 97.62 71 ALA A O 1
ATOM 572 N N . ILE A 1 72 ? -6.411 1.709 15.184 1.00 97.44 72 ILE A N 1
ATOM 573 C CA . ILE A 1 72 ? -7.720 1.952 15.787 1.00 97.44 72 ILE A CA 1
ATOM 574 C C . ILE A 1 72 ? -8.250 0.602 16.249 1.00 97.44 72 ILE A C 1
ATOM 576 O O . ILE A 1 72 ? -8.599 -0.255 15.439 1.00 97.44 72 ILE A O 1
ATOM 580 N N . TYR A 1 73 ? -8.286 0.406 17.556 1.00 96.31 73 TYR A N 1
ATOM 581 C CA . TYR A 1 73 ? -8.811 -0.797 18.171 1.00 96.31 73 TYR A CA 1
ATOM 582 C C . TYR A 1 73 ? -10.233 -0.543 18.662 1.00 96.31 73 TYR A C 1
ATOM 584 O O . TYR A 1 73 ? -10.469 0.389 19.435 1.00 96.31 73 TYR A O 1
ATOM 592 N N . LEU A 1 74 ? -11.170 -1.359 18.188 1.00 94.50 74 LEU A N 1
ATOM 593 C CA . LEU A 1 74 ? -12.559 -1.362 18.625 1.00 94.50 74 LEU A CA 1
ATOM 594 C C . LEU A 1 74 ? -12.736 -2.509 19.616 1.00 94.50 74 LEU A C 1
ATOM 596 O O . LEU A 1 74 ? -12.755 -3.666 19.212 1.00 94.50 74 LEU A O 1
ATOM 600 N N . ASP A 1 75 ? -12.836 -2.175 20.899 1.00 91.00 75 ASP A N 1
ATOM 601 C CA . ASP A 1 75 ? -12.991 -3.123 22.005 1.00 91.00 75 ASP A CA 1
ATOM 602 C C . ASP A 1 75 ? -14.488 -3.344 22.276 1.00 91.00 75 ASP A C 1
ATOM 604 O O . ASP A 1 75 ? -15.167 -2.514 22.898 1.00 91.00 75 ASP A O 1
ATOM 608 N N . ALA A 1 76 ? -15.029 -4.428 21.723 1.00 83.81 76 ALA A N 1
ATOM 609 C CA . ALA A 1 76 ? -16.439 -4.776 21.784 1.00 83.81 76 ALA A CA 1
ATOM 610 C C . ALA A 1 76 ? -16.707 -5.616 23.044 1.00 83.81 76 ALA A C 1
ATOM 612 O O . ALA A 1 76 ? -16.819 -6.843 22.993 1.00 83.81 76 ALA A O 1
ATOM 613 N N . LYS A 1 77 ? -16.837 -4.920 24.183 1.00 69.62 77 LYS A N 1
ATOM 614 C CA . LYS A 1 77 ? -17.040 -5.476 25.538 1.00 69.62 77 LYS A CA 1
ATOM 615 C C . LYS A 1 77 ? -18.093 -6.589 25.639 1.00 69.62 77 LYS A C 1
ATOM 617 O O . LYS A 1 77 ? -17.917 -7.518 26.423 1.00 69.62 77 LYS A O 1
ATOM 622 N N . GLU A 1 78 ? -19.173 -6.521 24.860 1.00 54.50 78 GLU A N 1
ATOM 623 C CA . GLU A 1 78 ? -20.230 -7.537 24.831 1.00 54.50 78 GLU A CA 1
ATOM 624 C C . GLU A 1 78 ? -20.447 -8.042 23.394 1.00 54.50 78 GLU A C 1
ATOM 626 O O . GLU A 1 78 ? -20.880 -7.292 22.522 1.00 54.50 78 GLU A O 1
ATOM 631 N N . ASN A 1 79 ? -20.182 -9.343 23.183 1.00 52.72 79 ASN A N 1
ATOM 632 C CA . ASN A 1 79 ? -20.344 -10.149 21.949 1.00 52.72 79 ASN A CA 1
ATOM 633 C C . ASN A 1 79 ? -19.088 -10.482 21.104 1.00 52.72 79 ASN A C 1
ATOM 635 O O . ASN A 1 79 ? -19.225 -11.007 19.997 1.00 52.72 79 ASN A O 1
ATOM 639 N N . LYS A 1 80 ? -17.877 -10.346 21.671 1.00 60.38 80 LYS A N 1
ATOM 640 C CA . LYS A 1 80 ? -16.633 -11.031 21.230 1.00 60.38 80 LYS A CA 1
ATOM 641 C C . LYS A 1 80 ? -16.178 -10.783 19.785 1.00 60.38 80 LYS A C 1
ATOM 643 O O . LYS A 1 80 ? -15.776 -11.734 19.108 1.00 60.38 80 LYS A O 1
ATOM 648 N N . LYS A 1 81 ? -16.207 -9.547 19.290 1.00 73.56 81 LYS A N 1
ATOM 649 C CA . LYS A 1 81 ? -15.582 -9.230 17.993 1.00 73.56 81 LYS A CA 1
ATOM 650 C C . LYS A 1 81 ? -14.869 -7.906 18.037 1.00 73.56 81 LYS A C 1
ATOM 652 O O . LYS A 1 81 ? -15.281 -6.948 17.394 1.00 73.56 81 LYS A O 1
ATOM 657 N N . ASP A 1 82 ? -13.806 -7.891 18.820 1.00 88.81 82 ASP A N 1
ATOM 658 C CA . ASP A 1 82 ? -12.859 -6.800 18.754 1.00 88.81 82 ASP A CA 1
ATOM 659 C C . ASP A 1 82 ? -12.270 -6.741 17.346 1.00 88.81 82 ASP A C 1
ATOM 661 O O . ASP A 1 82 ? -12.087 -7.774 16.702 1.00 88.81 82 ASP A O 1
ATOM 665 N N . GLU A 1 83 ? -11.951 -5.550 16.863 1.00 92.88 83 GLU A N 1
ATOM 666 C CA . GLU A 1 83 ? -11.362 -5.371 15.538 1.00 92.88 83 GLU A CA 1
ATOM 667 C C . GLU A 1 83 ? -10.207 -4.377 15.627 1.00 92.88 83 GLU A C 1
ATOM 669 O O . GLU A 1 83 ? -10.323 -3.330 16.268 1.00 92.88 83 GLU A O 1
ATOM 674 N N . LEU A 1 84 ? -9.086 -4.697 14.979 1.00 95.75 84 LEU A N 1
ATOM 675 C CA . LEU A 1 84 ? -7.944 -3.799 14.862 1.00 95.75 84 LEU A CA 1
ATOM 676 C C . LEU A 1 84 ? -7.864 -3.276 13.432 1.00 95.75 84 LEU A C 1
ATOM 678 O O . LEU A 1 84 ? -7.554 -4.023 12.509 1.00 95.75 84 LEU A O 1
ATOM 682 N N . TYR A 1 85 ? -8.092 -1.983 13.256 1.00 97.69 85 TYR A N 1
ATOM 683 C CA . TYR A 1 85 ? -7.907 -1.293 11.987 1.00 97.69 85 TYR A CA 1
ATOM 684 C C . TYR A 1 85 ? -6.563 -0.579 11.972 1.00 97.69 85 TYR A C 1
ATOM 686 O O . TYR A 1 85 ? -6.196 0.081 12.939 1.00 97.69 85 TYR A O 1
ATOM 694 N N . ILE A 1 86 ? -5.840 -0.684 10.866 1.00 98.12 86 ILE A N 1
ATOM 695 C CA . ILE A 1 86 ? -4.582 0.016 10.626 1.00 98.12 86 ILE A CA 1
ATOM 696 C C . ILE A 1 86 ? -4.798 0.927 9.426 1.00 98.12 86 ILE A C 1
ATOM 698 O O . ILE A 1 86 ? -4.919 0.445 8.304 1.00 98.12 86 ILE A O 1
ATOM 702 N N . VAL A 1 87 ? -4.866 2.233 9.663 1.00 96.81 87 VAL A N 1
ATOM 703 C CA . VAL A 1 87 ? -4.878 3.240 8.603 1.00 96.81 87 VAL A CA 1
ATOM 704 C C . VAL A 1 87 ? -3.435 3.619 8.311 1.00 96.81 87 VAL A C 1
ATOM 706 O O . VAL A 1 87 ? -2.762 4.190 9.167 1.00 96.81 87 VAL A O 1
ATOM 709 N N . SER A 1 88 ? -2.957 3.285 7.120 1.00 93.69 88 SER A N 1
ATOM 710 C CA . SER A 1 88 ? -1.625 3.677 6.651 1.00 93.69 88 SER A CA 1
ATOM 711 C C . SER A 1 88 ? -1.739 4.922 5.774 1.00 93.69 88 SER A C 1
ATOM 713 O O . SER A 1 88 ? -2.661 5.023 4.954 1.00 93.69 88 SER A O 1
ATOM 715 N N . GLN A 1 89 ? -0.831 5.881 5.961 1.00 83.06 89 GLN A N 1
ATOM 716 C CA . GLN A 1 89 ? -0.822 7.110 5.171 1.00 83.06 89 GLN A CA 1
ATOM 717 C C . GLN A 1 89 ? -0.161 6.898 3.805 1.00 83.06 89 GLN A C 1
ATOM 719 O O . GLN A 1 89 ? 0.786 6.121 3.667 1.00 83.06 89 GLN A O 1
ATOM 724 N N . GLY A 1 90 ? -0.728 7.549 2.788 1.00 67.50 90 GLY A N 1
ATOM 725 C CA . GLY A 1 90 ? -0.154 7.665 1.451 1.00 67.50 90 GLY A CA 1
ATOM 726 C C . GLY A 1 90 ? 0.905 8.767 1.389 1.00 67.50 90 GLY A C 1
ATOM 727 O O . GLY A 1 90 ? 1.355 9.252 2.422 1.00 67.50 90 GLY A O 1
ATOM 728 N N . SER A 1 91 ? 1.293 9.176 0.180 1.00 61.66 91 SER A N 1
ATOM 729 C CA . SER A 1 91 ? 2.342 10.183 -0.007 1.00 61.66 91 SER A CA 1
ATOM 730 C C . SER A 1 91 ? 1.944 11.554 0.558 1.00 61.66 91 SER A C 1
ATOM 732 O O . SER A 1 91 ? 0.898 12.095 0.204 1.00 61.66 91 SER A O 1
ATOM 734 N N . THR A 1 92 ? 2.795 12.126 1.406 1.00 52.56 92 THR A N 1
ATOM 735 C CA . THR A 1 92 ? 2.637 13.439 2.049 1.00 52.56 92 THR A CA 1
ATOM 736 C C . THR A 1 92 ? 3.858 14.348 1.870 1.00 52.56 92 THR A C 1
ATOM 738 O O . THR A 1 92 ? 3.718 15.562 2.019 1.00 52.56 92 THR A O 1
ATOM 741 N N . ASP A 1 93 ? 5.039 13.815 1.516 1.00 49.06 93 ASP A N 1
ATOM 742 C CA . ASP A 1 93 ? 6.265 14.611 1.372 1.00 49.06 93 ASP A CA 1
ATOM 743 C C . ASP A 1 93 ? 7.224 14.150 0.245 1.00 49.06 93 ASP A C 1
ATOM 745 O O . ASP A 1 93 ? 6.960 13.233 -0.533 1.00 49.06 93 ASP A O 1
ATOM 749 N N . ILE A 1 94 ? 8.373 14.829 0.129 1.00 42.66 94 ILE A N 1
ATOM 750 C CA . ILE A 1 94 ? 9.416 14.540 -0.872 1.00 42.66 94 ILE A CA 1
ATOM 751 C C . ILE A 1 94 ? 10.103 13.173 -0.676 1.00 42.66 94 ILE A C 1
ATOM 753 O O . ILE A 1 94 ? 10.662 12.628 -1.627 1.00 42.66 94 ILE A O 1
ATOM 757 N N . LYS A 1 95 ? 10.069 12.594 0.534 1.00 51.62 95 LYS A N 1
ATOM 758 C CA . LYS A 1 95 ? 10.601 11.246 0.797 1.00 51.62 95 LYS A CA 1
ATOM 759 C C . LYS A 1 95 ? 9.674 10.178 0.238 1.00 51.62 95 LYS A C 1
ATOM 761 O O . LYS A 1 95 ? 10.152 9.108 -0.132 1.00 51.62 95 LYS A O 1
ATOM 766 N N . ASP A 1 96 ? 8.386 10.475 0.127 1.00 52.03 96 ASP A N 1
ATOM 767 C CA . ASP A 1 96 ? 7.448 9.580 -0.538 1.00 52.03 96 ASP A CA 1
ATOM 768 C C . ASP A 1 96 ? 7.687 9.530 -2.048 1.00 52.03 96 ASP A C 1
ATOM 770 O O . ASP A 1 96 ? 7.548 8.466 -2.637 1.00 52.03 96 ASP A O 1
ATOM 774 N N . TRP A 1 97 ? 8.157 10.614 -2.673 1.00 53.94 97 TRP A N 1
ATOM 775 C CA . TRP A 1 97 ? 8.600 10.581 -4.073 1.00 53.94 97 TRP A CA 1
ATOM 776 C C . TRP A 1 97 ? 9.877 9.750 -4.276 1.00 53.94 97 TRP A C 1
ATOM 778 O O . TRP A 1 97 ? 9.934 8.951 -5.211 1.00 53.94 97 TRP A O 1
ATOM 788 N N . ASP A 1 98 ? 10.866 9.867 -3.377 1.00 57.16 98 ASP A N 1
ATOM 789 C CA . ASP A 1 98 ? 12.056 8.993 -3.363 1.00 57.16 98 ASP A CA 1
ATOM 790 C C . ASP A 1 98 ? 11.658 7.516 -3.224 1.00 57.16 98 ASP A C 1
ATOM 792 O O . ASP A 1 98 ? 12.118 6.659 -3.983 1.00 57.16 98 ASP A O 1
ATOM 796 N N . TYR A 1 99 ? 10.754 7.218 -2.287 1.00 59.44 99 TYR A N 1
ATOM 797 C CA . TYR A 1 99 ? 10.232 5.870 -2.110 1.00 59.44 99 TYR A CA 1
ATOM 798 C C . TYR A 1 99 ? 9.441 5.402 -3.334 1.00 59.44 99 TYR A C 1
ATOM 800 O O . TYR A 1 99 ? 9.661 4.283 -3.777 1.00 59.44 99 TYR A O 1
ATOM 808 N N . ASN A 1 100 ? 8.590 6.231 -3.942 1.00 62.09 100 ASN A N 1
ATOM 809 C CA . ASN A 1 100 ? 7.834 5.866 -5.144 1.00 62.09 100 ASN A CA 1
ATOM 810 C C . ASN A 1 100 ? 8.773 5.453 -6.287 1.00 62.09 100 ASN A C 1
ATOM 812 O O . ASN A 1 100 ? 8.576 4.406 -6.902 1.00 62.09 100 ASN A O 1
ATOM 816 N N . ILE A 1 101 ? 9.856 6.198 -6.521 1.00 61.62 101 ILE A N 1
ATOM 817 C CA . ILE A 1 101 ? 10.845 5.846 -7.550 1.00 61.62 101 ILE A CA 1
ATOM 818 C C . ILE A 1 101 ? 11.537 4.517 -7.210 1.00 61.62 101 ILE A C 1
ATOM 820 O O . ILE A 1 101 ? 11.620 3.623 -8.054 1.00 61.62 101 ILE A O 1
ATOM 824 N N . LYS A 1 102 ? 11.998 4.342 -5.968 1.00 66.62 102 LYS A N 1
ATOM 825 C CA . LYS A 1 102 ? 12.772 3.154 -5.563 1.00 66.62 102 LYS A CA 1
ATOM 826 C C . LYS A 1 102 ? 11.927 1.892 -5.363 1.00 66.62 102 LYS A C 1
ATOM 828 O O . LYS A 1 102 ? 12.394 0.777 -5.597 1.00 66.62 102 LYS A O 1
ATOM 833 N N . ALA A 1 103 ? 10.702 2.035 -4.881 1.00 67.50 103 ALA A N 1
ATOM 834 C CA . ALA A 1 103 ? 9.796 0.942 -4.553 1.00 67.50 103 ALA A CA 1
ATOM 835 C C . ALA A 1 103 ? 8.890 0.595 -5.728 1.00 67.50 103 ALA A C 1
ATOM 837 O O . ALA A 1 103 ? 8.770 -0.576 -6.073 1.00 67.50 103 ALA A O 1
ATOM 838 N N . MET A 1 104 ? 8.259 1.595 -6.346 1.00 71.25 104 MET A N 1
ATOM 839 C CA . MET A 1 104 ? 7.238 1.359 -7.362 1.00 71.25 104 MET A CA 1
ATOM 840 C C . MET A 1 104 ? 7.842 1.207 -8.757 1.00 71.25 104 MET A C 1
ATOM 842 O O . MET A 1 104 ? 7.480 0.264 -9.448 1.00 71.25 104 MET A O 1
ATOM 846 N N . LEU A 1 105 ? 8.776 2.073 -9.165 1.00 71.25 105 LEU A N 1
ATOM 847 C CA . LEU A 1 105 ? 9.368 1.999 -10.511 1.00 71.25 105 LEU A CA 1
ATOM 848 C C . LEU A 1 105 ? 10.547 1.023 -10.563 1.00 71.25 105 LEU A C 1
ATOM 850 O O . LEU A 1 105 ? 10.539 0.074 -11.347 1.00 71.25 105 LEU A O 1
ATOM 854 N N . ALA A 1 106 ? 11.534 1.201 -9.680 1.00 72.44 106 ALA A N 1
ATOM 855 C CA . ALA A 1 106 ? 12.687 0.304 -9.619 1.00 72.44 106 ALA A CA 1
ATOM 856 C C . ALA A 1 106 ? 12.340 -1.072 -9.032 1.00 72.44 106 ALA A C 1
ATOM 858 O O . ALA A 1 106 ? 13.040 -2.050 -9.300 1.00 72.44 106 ALA A O 1
ATOM 859 N N . GLY A 1 107 ? 11.286 -1.159 -8.212 1.00 79.94 107 GLY A N 1
ATOM 860 C CA . GLY A 1 107 ? 10.877 -2.419 -7.603 1.00 79.94 107 GLY A CA 1
ATOM 861 C C . GLY A 1 107 ? 11.881 -2.947 -6.582 1.00 79.94 107 GLY A C 1
ATOM 862 O O . GLY A 1 107 ? 12.161 -4.135 -6.586 1.00 79.94 107 GLY A O 1
ATOM 863 N N . ARG A 1 108 ? 12.499 -2.094 -5.758 1.00 83.12 108 ARG A N 1
ATOM 864 C CA . ARG A 1 108 ? 13.613 -2.498 -4.871 1.00 83.12 108 ARG A CA 1
ATOM 865 C C . ARG A 1 108 ? 13.435 -2.117 -3.414 1.00 83.12 108 ARG A C 1
ATOM 867 O O . ARG A 1 108 ? 13.925 -2.819 -2.533 1.00 83.12 108 ARG A O 1
ATOM 874 N N . ASP A 1 109 ? 12.779 -0.997 -3.145 1.00 83.19 109 ASP A N 1
ATOM 875 C CA . ASP A 1 109 ? 12.608 -0.524 -1.776 1.00 83.19 109 ASP A CA 1
ATOM 876 C C . ASP A 1 109 ? 11.366 -1.132 -1.116 1.00 83.19 109 ASP A C 1
ATOM 878 O O . ASP A 1 109 ? 10.272 -1.137 -1.672 1.00 83.19 109 ASP A O 1
ATOM 882 N N . ILE A 1 110 ? 11.554 -1.665 0.090 1.00 87.69 110 ILE A N 1
ATOM 883 C CA . ILE A 1 110 ? 10.542 -2.379 0.883 1.00 87.69 110 ILE A CA 1
ATOM 884 C C . ILE A 1 110 ? 10.420 -1.797 2.298 1.00 87.69 110 ILE A C 1
ATOM 886 O O . ILE A 1 110 ? 9.785 -2.384 3.178 1.00 87.69 110 ILE A O 1
ATOM 890 N N . ARG A 1 111 ? 11.087 -0.666 2.571 1.00 89.12 111 ARG A N 1
ATOM 891 C CA . ARG A 1 111 ? 11.212 -0.100 3.920 1.00 89.12 111 ARG A CA 1
ATOM 892 C C . ARG A 1 111 ? 9.857 0.275 4.515 1.00 89.12 111 ARG A C 1
ATOM 894 O O . ARG A 1 111 ? 9.618 -0.063 5.675 1.00 89.12 111 ARG A O 1
ATOM 901 N N . GLN A 1 112 ? 8.965 0.914 3.753 1.00 89.56 112 GLN A N 1
ATOM 902 C CA . GLN A 1 112 ? 7.641 1.282 4.267 1.00 89.56 112 GLN A CA 1
ATOM 903 C C . GLN A 1 112 ? 6.728 0.056 4.456 1.00 89.56 112 GLN A C 1
ATOM 905 O O . GLN A 1 112 ? 6.054 -0.034 5.484 1.00 89.56 112 GLN A O 1
ATOM 910 N N . ALA A 1 113 ? 6.783 -0.953 3.578 1.00 93.12 113 ALA A N 1
ATOM 911 C CA . ALA A 1 113 ? 6.082 -2.229 3.784 1.00 93.12 113 ALA A CA 1
ATOM 912 C C . ALA A 1 113 ? 6.567 -2.965 5.055 1.00 93.12 113 ALA A C 1
ATOM 914 O O . ALA A 1 113 ? 5.772 -3.428 5.876 1.00 93.12 113 ALA A O 1
ATOM 915 N N . ASN A 1 114 ? 7.879 -3.002 5.302 1.00 93.62 114 ASN A N 1
ATOM 916 C CA . ASN A 1 114 ? 8.427 -3.573 6.536 1.00 93.62 114 ASN A CA 1
ATOM 917 C C . ASN A 1 114 ? 8.050 -2.757 7.783 1.00 93.62 114 ASN A C 1
ATOM 919 O O . ASN A 1 114 ? 7.733 -3.338 8.824 1.00 93.62 114 ASN A O 1
ATOM 923 N N . SER A 1 115 ? 8.057 -1.423 7.700 1.00 94.38 115 SER A N 1
ATOM 924 C CA . SER A 1 115 ? 7.572 -0.556 8.783 1.00 94.38 115 SER A CA 1
ATOM 925 C C . SER A 1 115 ? 6.087 -0.755 9.064 1.00 94.38 115 SER A C 1
ATOM 927 O O . SER A 1 115 ? 5.707 -0.751 10.233 1.00 94.38 115 SER A O 1
ATOM 929 N N . THR A 1 116 ? 5.279 -1.010 8.032 1.00 95.81 116 THR A N 1
ATOM 930 C CA . THR A 1 116 ? 3.864 -1.374 8.168 1.00 95.81 116 THR A CA 1
ATOM 931 C C . THR A 1 116 ? 3.730 -2.629 9.023 1.00 95.81 116 THR A C 1
ATOM 933 O O . THR A 1 116 ? 3.091 -2.589 10.072 1.00 95.81 116 THR A O 1
ATOM 936 N N . ASN A 1 117 ? 4.420 -3.718 8.661 1.00 96.25 117 ASN A N 1
ATOM 937 C CA . ASN A 1 117 ? 4.380 -4.961 9.436 1.00 96.25 117 ASN A CA 1
ATOM 938 C C . ASN A 1 117 ? 4.856 -4.764 10.888 1.00 96.25 117 ASN A C 1
ATOM 940 O O . ASN A 1 117 ? 4.200 -5.207 11.829 1.00 96.25 117 ASN A O 1
ATOM 944 N N . ARG A 1 118 ? 5.965 -4.040 11.095 1.00 96.00 118 ARG A N 1
ATOM 945 C CA . ARG A 1 118 ? 6.466 -3.717 12.445 1.00 96.00 118 ARG A CA 1
ATOM 946 C C . ARG A 1 118 ? 5.454 -2.916 13.259 1.00 96.00 118 ARG A C 1
ATOM 948 O O . ARG A 1 118 ? 5.292 -3.180 14.447 1.00 96.00 118 ARG A O 1
ATOM 955 N N . PHE A 1 119 ? 4.779 -1.954 12.635 1.00 97.25 119 PHE A N 1
ATOM 956 C CA . PHE A 1 119 ? 3.755 -1.155 13.294 1.00 97.25 119 PHE A CA 1
ATOM 957 C C . PHE A 1 119 ? 2.542 -1.997 13.684 1.00 97.25 119 PHE A C 1
ATOM 959 O O . PHE A 1 119 ? 2.072 -1.883 14.813 1.00 97.25 119 PHE A O 1
ATOM 966 N N . VAL A 1 120 ? 2.084 -2.894 12.807 1.00 97.12 120 VAL A N 1
ATOM 967 C CA . VAL A 1 120 ? 1.002 -3.831 13.134 1.00 97.12 120 VAL A CA 1
ATOM 968 C C . VAL A 1 120 ? 1.372 -4.696 14.336 1.00 97.12 120 VAL A C 1
ATOM 970 O O . VAL A 1 120 ? 0.591 -4.792 15.280 1.00 97.12 120 VAL A O 1
ATOM 973 N N . LEU A 1 121 ? 2.578 -5.270 14.361 1.00 95.50 121 LEU A N 1
ATOM 974 C CA . LEU A 1 121 ? 3.053 -6.054 15.507 1.00 95.50 121 LEU A CA 1
ATOM 975 C C . LEU A 1 121 ? 3.112 -5.216 16.795 1.00 95.50 121 LEU A C 1
ATOM 977 O O . LEU A 1 121 ? 2.676 -5.680 17.850 1.00 95.50 121 LEU A O 1
ATOM 981 N N . ALA A 1 122 ? 3.587 -3.970 16.710 1.00 96.00 122 ALA A N 1
ATOM 982 C CA . ALA A 1 122 ? 3.615 -3.046 17.841 1.00 96.00 122 ALA A CA 1
ATOM 983 C C . ALA A 1 122 ? 2.204 -2.702 18.345 1.00 96.00 122 ALA A C 1
ATOM 985 O O . ALA A 1 122 ? 1.982 -2.681 19.553 1.00 96.00 122 ALA A O 1
ATOM 986 N N . ALA A 1 123 ? 1.239 -2.491 17.445 1.00 96.69 123 ALA A N 1
ATOM 987 C CA . ALA A 1 123 ? -0.156 -2.243 17.794 1.00 96.69 123 ALA A CA 1
ATOM 988 C C . ALA A 1 123 ? -0.801 -3.466 18.463 1.00 96.69 123 ALA A C 1
ATOM 990 O O . ALA A 1 123 ? -1.419 -3.325 19.519 1.00 96.69 123 ALA A O 1
ATOM 991 N N . LYS A 1 124 ? -0.596 -4.676 17.918 1.00 95.12 124 LYS A N 1
ATOM 992 C CA . LYS A 1 124 ? -1.068 -5.929 18.537 1.00 95.12 124 LYS A CA 1
ATOM 993 C C . LYS A 1 124 ? -0.514 -6.087 19.954 1.00 95.12 124 LYS A C 1
ATOM 995 O O . LYS A 1 124 ? -1.267 -6.408 20.869 1.00 95.12 124 LYS A O 1
ATOM 1000 N N . HIS A 1 125 ? 0.773 -5.799 20.153 1.00 94.69 125 HIS A N 1
ATOM 1001 C CA . HIS A 1 125 ? 1.397 -5.827 21.475 1.00 94.69 125 HIS A CA 1
ATOM 1002 C C . HIS A 1 125 ? 0.838 -4.742 22.412 1.00 94.69 125 HIS A C 1
ATOM 1004 O O . HIS A 1 125 ? 0.489 -5.035 23.553 1.00 94.69 125 HIS A O 1
ATOM 1010 N N . HIS A 1 126 ? 0.710 -3.498 21.937 1.00 95.69 126 HIS A N 1
ATOM 1011 C CA . HIS A 1 126 ? 0.192 -2.371 22.718 1.00 95.69 126 HIS A CA 1
ATOM 1012 C C . HIS A 1 126 ? -1.229 -2.634 23.237 1.00 95.69 126 HIS A C 1
ATOM 1014 O O . HIS A 1 126 ? -1.512 -2.400 24.413 1.00 95.69 126 HIS A O 1
ATOM 1020 N N . PHE A 1 127 ? -2.100 -3.183 22.387 1.00 94.12 127 PHE A N 1
ATOM 1021 C CA . PHE A 1 127 ? -3.473 -3.540 22.749 1.00 94.12 127 PHE A CA 1
ATOM 1022 C C . PHE A 1 127 ? -3.608 -4.932 23.388 1.00 94.12 127 PHE A C 1
ATOM 1024 O O . PHE A 1 127 ? -4.716 -5.321 23.743 1.00 94.12 127 PHE A O 1
ATOM 1031 N N . LYS A 1 128 ? -2.496 -5.655 23.596 1.00 92.00 128 LYS A N 1
ATOM 1032 C CA . LYS A 1 128 ? -2.444 -6.990 24.224 1.00 92.00 128 LYS A CA 1
ATOM 1033 C C . LYS A 1 128 ? -3.326 -8.029 23.516 1.00 92.00 128 LYS A C 1
ATOM 1035 O O . LYS A 1 128 ? -4.020 -8.810 24.162 1.00 92.00 128 LYS A O 1
ATOM 1040 N N . LEU A 1 129 ? -3.306 -8.027 22.184 1.00 89.06 129 LEU A N 1
ATOM 1041 C CA . LEU A 1 129 ? -4.123 -8.926 21.368 1.00 89.06 129 LEU A CA 1
ATOM 1042 C C . LEU A 1 129 ? -3.521 -10.338 21.326 1.00 89.06 129 LEU A C 1
ATOM 1044 O O . LEU A 1 129 ? -2.311 -10.505 21.169 1.00 89.06 129 LEU A O 1
ATOM 1048 N N . ASN A 1 130 ? -4.375 -11.359 21.429 1.00 75.25 130 ASN A N 1
ATOM 1049 C CA . ASN A 1 130 ? -3.970 -12.763 21.322 1.00 75.25 130 ASN A CA 1
ATOM 1050 C C . ASN A 1 130 ? -3.655 -13.147 19.865 1.00 75.25 130 ASN A C 1
ATOM 1052 O O . ASN A 1 130 ? -4.282 -12.636 18.942 1.00 75.25 130 ASN A O 1
ATOM 1056 N N . ASN A 1 131 ? -2.741 -14.102 19.659 1.00 66.06 131 ASN A N 1
ATOM 1057 C CA . ASN A 1 131 ? -2.311 -14.573 18.328 1.00 66.06 131 ASN A CA 1
ATOM 1058 C C . ASN A 1 131 ? -2.952 -15.909 17.881 1.00 66.06 131 ASN A C 1
ATOM 1060 O O . ASN A 1 131 ? -2.489 -16.513 16.919 1.00 66.06 131 ASN A O 1
ATOM 1064 N N . ASN A 1 132 ? -3.992 -16.393 18.566 1.00 63.88 132 ASN A N 1
ATOM 1065 C CA . ASN A 1 132 ? -4.604 -17.706 18.290 1.00 63.88 132 ASN A CA 1
ATOM 1066 C C . ASN A 1 132 ? -5.709 -17.618 17.209 1.00 63.88 132 ASN A C 1
ATOM 1068 O O . ASN A 1 132 ? -6.087 -16.526 16.802 1.00 63.88 132 ASN A O 1
ATOM 1072 N N . GLU A 1 133 ? -6.282 -18.745 16.768 1.00 45.53 133 GLU A N 1
ATOM 1073 C CA . GLU A 1 133 ? -7.296 -18.803 15.684 1.00 45.53 133 GLU A CA 1
ATOM 1074 C C . GLU A 1 133 ? -8.590 -17.993 15.935 1.00 45.53 133 GLU A C 1
ATOM 1076 O O . GLU A 1 133 ? -9.291 -17.655 14.987 1.00 45.53 133 GLU A O 1
ATOM 1081 N N . ASN A 1 134 ? -8.885 -17.615 17.185 1.00 58.81 134 ASN A N 1
ATOM 1082 C CA . ASN A 1 134 ? -9.964 -16.677 17.551 1.00 58.81 134 ASN A CA 1
ATOM 1083 C C . ASN A 1 134 ? -9.438 -15.251 17.814 1.00 58.81 134 ASN A C 1
ATOM 1085 O O . ASN A 1 134 ? -9.965 -14.536 18.668 1.00 58.81 134 ASN A O 1
ATOM 1089 N N . SER A 1 135 ? -8.338 -14.871 17.166 1.00 77.75 135 SER A N 1
ATOM 1090 C CA . SER A 1 135 ? -7.699 -13.570 17.358 1.00 77.75 135 SER A CA 1
ATOM 1091 C C . SER A 1 135 ? -8.529 -12.437 16.769 1.00 77.75 135 SER A C 1
ATOM 1093 O O . SER A 1 135 ? -9.304 -12.608 15.828 1.00 77.75 135 SER A O 1
ATOM 1095 N N . THR A 1 136 ? -8.356 -11.261 17.364 1.00 88.81 136 THR A N 1
ATOM 1096 C CA . THR A 1 136 ? -8.864 -9.991 16.854 1.00 88.81 136 THR A CA 1
ATOM 1097 C C . THR A 1 136 ? -8.437 -9.828 15.391 1.00 88.81 136 THR A C 1
ATOM 1099 O O . THR A 1 136 ? -7.229 -9.740 15.144 1.00 88.81 136 THR A O 1
ATOM 1102 N N . PRO A 1 137 ? -9.375 -9.765 14.426 1.00 91.94 137 PRO A N 1
ATOM 1103 C CA . PRO A 1 137 ? -9.030 -9.524 13.036 1.00 91.94 137 PRO A CA 1
ATOM 1104 C C . PRO A 1 137 ? -8.283 -8.199 12.884 1.00 91.94 137 PRO A C 1
ATOM 1106 O O . PRO A 1 137 ? -8.673 -7.173 13.449 1.00 91.94 137 PRO A O 1
ATOM 1109 N N . VAL A 1 138 ? -7.227 -8.232 12.079 1.00 95.31 138 VAL A N 1
ATOM 1110 C CA . VAL A 1 138 ? -6.394 -7.089 11.719 1.00 95.31 138 VAL A CA 1
ATOM 1111 C C . VAL A 1 138 ? -6.720 -6.668 10.291 1.00 95.31 138 VAL A C 1
ATOM 1113 O O . VAL A 1 138 ? -6.494 -7.404 9.329 1.00 95.31 138 VAL A O 1
ATOM 1116 N N . ILE A 1 139 ? -7.259 -5.464 10.143 1.00 97.38 139 ILE A N 1
ATOM 1117 C CA . ILE A 1 139 ? -7.719 -4.910 8.875 1.00 97.38 139 ILE A CA 1
ATOM 1118 C C . ILE A 1 139 ? -6.834 -3.730 8.475 1.00 97.38 139 ILE A C 1
ATOM 1120 O O . ILE A 1 139 ? -6.767 -2.733 9.187 1.00 97.38 139 ILE A O 1
ATOM 1124 N N . GLY A 1 140 ? -6.191 -3.819 7.314 1.00 98.06 140 GLY A N 1
ATOM 1125 C CA . GLY A 1 140 ? -5.473 -2.704 6.701 1.00 98.06 140 GLY A CA 1
ATOM 1126 C C . GLY A 1 140 ? -6.430 -1.815 5.912 1.00 98.06 140 GLY A C 1
ATOM 1127 O O . GLY A 1 140 ? -7.201 -2.316 5.095 1.00 98.06 140 GLY A O 1
ATOM 1128 N N . LEU A 1 141 ? -6.374 -0.509 6.145 1.00 97.88 141 LEU A N 1
ATOM 1129 C CA . LEU A 1 141 ? -7.089 0.532 5.414 1.00 97.88 141 LEU A CA 1
ATOM 1130 C C . LEU A 1 141 ? -6.062 1.442 4.736 1.00 97.88 141 LEU A C 1
ATOM 1132 O O . LEU A 1 141 ? -5.067 1.830 5.352 1.00 97.88 141 LEU A O 1
ATOM 1136 N N . SER A 1 142 ? -6.261 1.741 3.454 1.00 94.88 142 SER A N 1
ATOM 1137 C CA . SER A 1 142 ? -5.237 2.412 2.647 1.00 94.88 142 SER A CA 1
ATOM 1138 C C . SER A 1 142 ? -5.804 3.240 1.500 1.00 94.88 142 SER A C 1
ATOM 1140 O O . SER A 1 142 ? -6.855 2.916 0.954 1.00 94.88 142 SER A O 1
ATOM 1142 N N . HIS A 1 143 ? -5.054 4.269 1.113 1.00 89.44 143 HIS A N 1
ATOM 1143 C CA . HIS A 1 143 ? -5.255 5.077 -0.086 1.00 89.44 143 HIS A CA 1
ATOM 1144 C C . HIS A 1 143 ? -3.894 5.432 -0.705 1.00 89.44 143 HIS A C 1
ATOM 1146 O O . HIS A 1 143 ? -2.907 5.558 0.027 1.00 89.44 143 HIS A O 1
ATOM 1152 N N . SER A 1 144 ? -3.823 5.610 -2.029 1.00 84.75 144 SER A N 1
ATOM 1153 C CA . SER A 1 144 ? -2.596 6.016 -2.729 1.00 84.75 144 SER A CA 1
ATOM 1154 C C . SER A 1 144 ? -1.418 5.067 -2.418 1.00 84.75 144 SER A C 1
ATOM 1156 O O . SER A 1 144 ? -1.584 3.845 -2.478 1.00 84.75 144 SER A O 1
ATOM 1158 N N . LEU A 1 145 ? -0.238 5.584 -2.053 1.00 82.94 145 LEU A N 1
ATOM 1159 C CA . LEU A 1 145 ? 0.959 4.802 -1.706 1.00 82.94 145 LEU A CA 1
ATOM 1160 C C . LEU A 1 145 ? 0.723 3.759 -0.601 1.00 82.94 145 LEU A C 1
ATOM 1162 O O . LEU A 1 145 ? 1.326 2.683 -0.608 1.00 82.94 145 LEU A O 1
ATOM 1166 N N . ALA A 1 146 ? -0.193 4.028 0.332 1.00 90.38 146 ALA A N 1
ATOM 1167 C CA . ALA A 1 146 ? -0.480 3.109 1.426 1.00 90.38 146 ALA A CA 1
ATOM 1168 C C . ALA A 1 146 ? -0.987 1.743 0.940 1.00 90.38 146 ALA A C 1
ATOM 1170 O O . ALA A 1 146 ? -0.843 0.754 1.660 1.00 90.38 146 ALA A O 1
ATOM 1171 N N . HIS A 1 147 ? -1.576 1.673 -0.262 1.00 94.44 147 HIS A N 1
ATOM 1172 C CA . HIS A 1 147 ? -1.979 0.400 -0.852 1.00 94.44 147 HIS A CA 1
ATOM 1173 C C . HIS A 1 147 ? -0.775 -0.504 -1.092 1.00 94.44 147 HIS A C 1
ATOM 1175 O O . HIS A 1 147 ? -0.776 -1.638 -0.618 1.00 94.44 147 HIS A O 1
ATOM 1181 N N . ASN A 1 148 ? 0.266 0.014 -1.755 1.00 92.88 148 ASN A N 1
ATOM 1182 C CA . ASN A 1 148 ? 1.506 -0.717 -1.998 1.00 92.88 148 ASN A CA 1
ATOM 1183 C C . ASN A 1 148 ? 2.076 -1.233 -0.673 1.00 92.88 148 ASN A C 1
ATOM 1185 O O . ASN A 1 148 ? 2.326 -2.425 -0.532 1.00 92.88 148 ASN A O 1
ATOM 1189 N N . ASN A 1 149 ? 2.186 -0.364 0.335 1.00 93.38 149 ASN A N 1
ATOM 1190 C CA . ASN A 1 149 ? 2.723 -0.730 1.644 1.00 93.38 149 ASN A CA 1
ATOM 1191 C C . ASN A 1 149 ? 1.932 -1.862 2.313 1.00 93.38 149 ASN A C 1
ATOM 1193 O O . ASN A 1 149 ? 2.524 -2.856 2.746 1.00 93.38 149 ASN A O 1
ATOM 1197 N N . ASN A 1 150 ? 0.603 -1.735 2.372 1.00 96.94 150 ASN A N 1
ATOM 1198 C CA . ASN A 1 150 ? -0.256 -2.718 3.026 1.00 96.94 150 ASN A CA 1
ATOM 1199 C C . ASN A 1 150 ? -0.297 -4.043 2.270 1.00 96.94 150 ASN A C 1
ATOM 1201 O O . ASN A 1 150 ? -0.185 -5.104 2.888 1.00 96.94 150 ASN A O 1
ATOM 1205 N N . THR A 1 151 ? -0.437 -3.990 0.948 1.00 96.81 151 THR A N 1
ATOM 1206 C CA . THR A 1 151 ? -0.480 -5.175 0.094 1.00 96.81 151 THR A CA 1
ATOM 1207 C C . THR A 1 151 ? 0.861 -5.897 0.114 1.00 96.81 151 THR A C 1
ATOM 1209 O O . THR A 1 151 ? 0.893 -7.089 0.406 1.00 96.81 151 THR A O 1
ATOM 1212 N N . THR A 1 152 ? 1.980 -5.198 -0.078 1.00 95.94 152 THR A N 1
ATOM 1213 C CA . THR A 1 152 ? 3.321 -5.798 -0.023 1.00 95.94 152 THR A CA 1
ATOM 1214 C C . THR A 1 152 ? 3.592 -6.421 1.351 1.00 95.94 152 THR A C 1
ATOM 1216 O O . THR A 1 152 ? 4.023 -7.571 1.428 1.00 95.94 152 THR A O 1
ATOM 1219 N N . ALA A 1 153 ? 3.248 -5.736 2.449 1.00 96.44 153 ALA A N 1
ATOM 1220 C CA . ALA A 1 153 ? 3.370 -6.300 3.795 1.00 96.44 153 ALA A CA 1
ATOM 1221 C C . ALA A 1 153 ? 2.496 -7.555 3.986 1.00 96.44 153 ALA A C 1
ATOM 1223 O O . ALA A 1 153 ? 2.964 -8.563 4.519 1.00 96.44 153 ALA A O 1
ATOM 1224 N N . HIS A 1 154 ? 1.247 -7.533 3.507 1.00 97.56 154 HIS A N 1
ATOM 1225 C CA . HIS A 1 154 ? 0.348 -8.687 3.550 1.00 97.56 154 HIS A CA 1
ATOM 1226 C C . HIS A 1 154 ? 0.910 -9.883 2.770 1.00 97.56 154 HIS A C 1
ATOM 1228 O O . HIS A 1 154 ? 0.971 -10.994 3.299 1.00 97.56 154 HIS A O 1
ATOM 1234 N N . LEU A 1 155 ? 1.360 -9.658 1.535 1.00 97.25 155 LEU A N 1
ATOM 1235 C CA . LEU A 1 155 ? 1.883 -10.704 0.663 1.00 97.25 155 LEU A CA 1
ATOM 1236 C C . LEU A 1 155 ? 3.156 -11.338 1.227 1.00 97.25 155 LEU A C 1
ATOM 1238 O O . LEU A 1 155 ? 3.276 -12.560 1.193 1.00 97.25 155 LEU A O 1
ATOM 1242 N N . MET A 1 156 ? 4.053 -10.552 1.821 1.00 94.81 156 MET A N 1
ATOM 1243 C CA . MET A 1 156 ? 5.287 -11.067 2.420 1.00 94.81 156 MET A CA 1
ATOM 1244 C C . MET A 1 156 ? 5.047 -11.755 3.770 1.00 94.81 156 MET A C 1
ATOM 1246 O O . MET A 1 156 ? 5.505 -12.872 4.000 1.00 94.81 156 MET A O 1
ATOM 1250 N N . HIS A 1 157 ? 4.317 -11.096 4.674 1.00 94.88 157 HIS A N 1
ATOM 1251 C CA . HIS A 1 157 ? 4.331 -11.423 6.107 1.00 94.88 157 HIS A CA 1
ATOM 1252 C C . HIS A 1 157 ? 2.991 -11.918 6.654 1.00 94.88 157 HIS A C 1
ATOM 1254 O O . HIS A 1 157 ? 2.910 -12.241 7.836 1.00 94.88 157 HIS A O 1
ATOM 1260 N N . ASN A 1 158 ? 1.933 -11.964 5.836 1.00 94.75 158 ASN A N 1
ATOM 1261 C CA . ASN A 1 158 ? 0.552 -12.157 6.301 1.00 94.75 158 ASN A CA 1
ATOM 1262 C C . ASN A 1 158 ? 0.148 -11.115 7.364 1.00 94.75 158 ASN A C 1
ATOM 1264 O O . ASN A 1 158 ? -0.527 -11.433 8.338 1.00 94.75 158 ASN A O 1
ATOM 1268 N N . THR A 1 159 ? 0.584 -9.861 7.191 1.00 95.94 159 THR A N 1
ATOM 1269 C CA . THR A 1 159 ? 0.381 -8.775 8.169 1.00 95.94 159 THR A CA 1
ATOM 1270 C C . THR A 1 159 ? -1.090 -8.517 8.511 1.00 95.94 159 THR A C 1
ATOM 1272 O O . THR A 1 159 ? -1.408 -8.168 9.646 1.00 95.94 159 THR A O 1
ATOM 1275 N N . PHE A 1 160 ? -1.978 -8.678 7.531 1.00 96.81 160 PHE A N 1
ATOM 1276 C CA . PHE A 1 160 ? -3.402 -8.363 7.641 1.00 96.81 160 PHE A CA 1
ATOM 1277 C C . PHE A 1 160 ? -4.266 -9.592 7.380 1.00 96.81 160 PHE A C 1
ATOM 1279 O O . PHE A 1 160 ? -3.939 -10.387 6.503 1.00 96.81 160 PHE A O 1
ATOM 1286 N N . ASP A 1 161 ? -5.411 -9.688 8.052 1.00 95.25 161 ASP A N 1
ATOM 1287 C CA . ASP A 1 161 ? -6.467 -10.632 7.679 1.00 95.25 161 ASP A CA 1
ATOM 1288 C C . ASP A 1 161 ? -7.214 -10.148 6.442 1.00 95.25 161 ASP A C 1
ATOM 1290 O O . ASP A 1 161 ? -7.630 -10.958 5.619 1.00 95.25 161 ASP A O 1
ATOM 1294 N N . LYS A 1 162 ? -7.395 -8.825 6.313 1.00 96.75 162 LYS A N 1
ATOM 1295 C CA . LYS A 1 162 ? -7.928 -8.171 5.112 1.00 96.75 162 LYS A CA 1
ATOM 1296 C C . LYS A 1 162 ? -7.286 -6.819 4.859 1.00 96.75 162 LYS A C 1
ATOM 1298 O O . LYS A 1 162 ? -7.032 -6.074 5.800 1.00 96.75 162 LYS A O 1
ATOM 1303 N N . VAL A 1 163 ? -7.124 -6.479 3.587 1.00 98.06 163 VAL A N 1
ATOM 1304 C CA . VAL A 1 163 ? -6.723 -5.147 3.128 1.00 98.06 163 VAL A CA 1
ATOM 1305 C C . VAL A 1 163 ? -7.886 -4.548 2.346 1.00 98.06 163 VAL A C 1
ATOM 1307 O O . VAL A 1 163 ? -8.369 -5.168 1.402 1.00 98.06 163 VAL A O 1
ATOM 1310 N N . TYR A 1 164 ? -8.339 -3.361 2.741 1.00 97.94 164 TYR A N 1
ATOM 1311 C CA . TYR A 1 164 ? -9.267 -2.538 1.971 1.00 97.94 164 TYR A CA 1
ATOM 1312 C C . TYR A 1 164 ? -8.545 -1.283 1.506 1.00 97.94 164 TYR A C 1
ATOM 1314 O O . TYR A 1 164 ? -7.864 -0.609 2.287 1.00 97.94 164 TYR A O 1
ATOM 1322 N N . SER A 1 165 ? -8.683 -0.985 0.224 1.00 95.19 165 SER A N 1
ATOM 1323 C CA . SER A 1 165 ? -7.988 0.127 -0.396 1.00 95.19 165 SER A CA 1
ATOM 1324 C C . SER A 1 165 ? -8.867 0.891 -1.362 1.00 95.19 165 SER A C 1
ATOM 1326 O O . SER A 1 165 ? -9.778 0.317 -1.957 1.00 95.19 165 SER A O 1
ATOM 1328 N N . VAL A 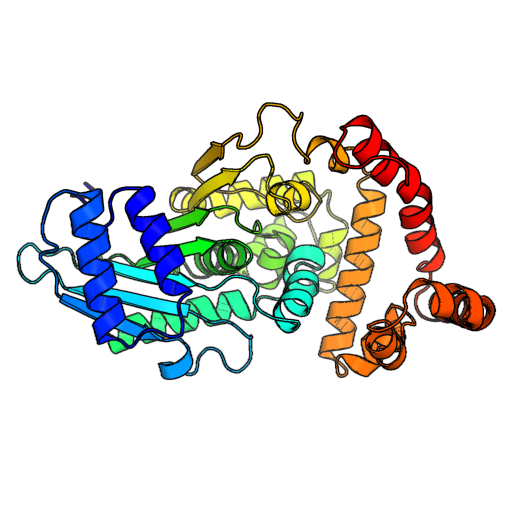1 166 ? -8.563 2.174 -1.520 1.00 91.25 166 VAL A N 1
ATOM 1329 C CA . VAL A 1 166 ? -9.145 3.040 -2.540 1.00 91.25 166 VAL A CA 1
ATOM 1330 C C . VAL A 1 166 ? -8.031 3.734 -3.316 1.00 91.25 166 VAL A C 1
ATOM 1332 O O . VAL A 1 166 ? -7.090 4.223 -2.696 1.00 91.25 166 VAL A O 1
ATOM 1335 N N . ASN A 1 167 ? -8.117 3.754 -4.650 1.00 82.19 167 ASN A N 1
ATOM 1336 C CA . ASN A 1 167 ? -7.162 4.425 -5.547 1.00 82.19 167 ASN A CA 1
ATOM 1337 C C . ASN A 1 167 ? -5.698 4.190 -5.140 1.00 82.19 167 ASN A C 1
ATOM 1339 O O . ASN A 1 167 ? -4.929 5.101 -4.834 1.00 82.19 167 ASN A O 1
ATOM 1343 N N . GLY A 1 168 ? -5.354 2.912 -5.012 1.00 85.62 168 GLY A N 1
ATOM 1344 C CA . GLY A 1 168 ? -4.074 2.474 -4.488 1.00 85.62 168 GLY A CA 1
ATOM 1345 C C . GLY A 1 168 ? -2.978 2.397 -5.544 1.00 85.62 168 GLY A C 1
ATOM 1346 O O . GLY A 1 168 ? -3.189 1.844 -6.623 1.00 85.62 168 GLY A O 1
ATOM 1347 N N . ALA A 1 169 ? -1.772 2.836 -5.187 1.00 84.69 169 ALA A N 1
ATOM 1348 C CA . ALA A 1 169 ? -0.549 2.499 -5.907 1.00 84.69 169 ALA A CA 1
ATOM 1349 C C . ALA A 1 169 ? -0.350 0.979 -5.886 1.00 84.69 169 ALA A C 1
ATOM 1351 O O . ALA A 1 169 ? -0.137 0.406 -4.816 1.00 84.69 169 ALA A O 1
ATOM 1352 N N . GLN A 1 170 ? -0.440 0.328 -7.047 1.00 90.81 170 GLN A N 1
ATOM 1353 C CA . GLN A 1 170 ? -0.391 -1.132 -7.139 1.00 90.81 170 GLN A CA 1
ATOM 1354 C C . GLN A 1 170 ? 0.957 -1.694 -6.659 1.00 90.81 170 GLN A C 1
ATOM 1356 O O . GLN A 1 170 ? 1.992 -1.016 -6.661 1.00 90.81 170 GLN A O 1
ATOM 1361 N N . THR A 1 171 ? 0.952 -2.946 -6.203 1.00 91.44 171 THR A N 1
ATOM 1362 C CA . THR A 1 171 ? 2.193 -3.623 -5.810 1.00 91.44 171 THR A CA 1
ATOM 1363 C C . THR A 1 171 ? 3.033 -3.950 -7.039 1.00 91.44 171 THR A C 1
ATOM 1365 O O . THR A 1 171 ? 2.503 -4.141 -8.132 1.00 91.44 171 THR A O 1
ATOM 1368 N N . ASN A 1 172 ? 4.353 -3.998 -6.854 1.00 92.00 172 ASN A N 1
ATOM 1369 C CA . ASN A 1 172 ? 5.298 -4.337 -7.902 1.00 92.00 172 ASN A CA 1
ATOM 1370 C C . ASN A 1 172 ? 5.888 -5.747 -7.662 1.00 92.00 172 ASN A C 1
ATOM 1372 O O . ASN A 1 172 ? 6.356 -6.055 -6.564 1.00 92.00 172 ASN A O 1
ATOM 1376 N N . TYR A 1 173 ? 5.862 -6.634 -8.659 1.00 94.94 173 TYR A N 1
ATOM 1377 C CA . TYR A 1 173 ? 6.369 -8.004 -8.511 1.00 94.94 173 TYR A CA 1
ATOM 1378 C C . TYR A 1 173 ? 7.906 -8.084 -8.478 1.00 94.94 173 TYR A C 1
ATOM 1380 O O . TYR A 1 173 ? 8.440 -9.005 -7.858 1.00 94.94 173 TYR A O 1
ATOM 1388 N N . TYR A 1 174 ? 8.632 -7.102 -9.028 1.00 94.88 174 TYR A N 1
ATOM 1389 C CA . TYR A 1 174 ? 10.072 -6.952 -8.783 1.00 94.88 174 TYR A CA 1
ATOM 1390 C C . TYR A 1 174 ? 10.323 -6.599 -7.314 1.00 94.88 174 TYR A C 1
ATOM 1392 O O . TYR A 1 174 ? 11.154 -7.235 -6.669 1.00 94.88 174 TYR A O 1
ATOM 1400 N N . GLN A 1 175 ? 9.532 -5.679 -6.742 1.00 93.31 175 GLN A N 1
ATOM 1401 C CA . GLN A 1 175 ? 9.609 -5.344 -5.313 1.00 93.31 175 GLN A CA 1
ATOM 1402 C C . GLN A 1 175 ? 9.451 -6.600 -4.457 1.00 93.31 175 GLN A C 1
ATOM 1404 O O . GLN A 1 175 ? 10.280 -6.855 -3.588 1.00 93.31 175 GLN A O 1
ATOM 1409 N N . LEU A 1 176 ? 8.446 -7.429 -4.747 1.00 95.56 176 LEU A N 1
ATOM 1410 C CA . LEU A 1 176 ? 8.228 -8.693 -4.041 1.00 95.56 176 LEU A CA 1
ATOM 1411 C C . LEU A 1 176 ? 9.369 -9.695 -4.231 1.00 95.56 176 LEU A C 1
ATOM 1413 O O . LEU A 1 176 ? 9.688 -10.405 -3.284 1.00 95.56 176 LEU A O 1
ATOM 1417 N N . TYR A 1 177 ? 10.016 -9.746 -5.396 1.00 95.56 177 TYR A N 1
ATOM 1418 C CA . TYR A 1 177 ? 11.189 -10.598 -5.608 1.00 95.56 177 TYR A CA 1
ATOM 1419 C C . TYR A 1 177 ? 12.365 -10.218 -4.703 1.00 95.56 177 TYR A C 1
ATOM 1421 O O . TYR A 1 177 ? 13.026 -11.091 -4.147 1.00 95.56 177 TYR A O 1
ATOM 1429 N N . PHE A 1 178 ? 12.620 -8.926 -4.495 1.00 91.31 178 PHE A N 1
ATOM 1430 C CA . PHE A 1 178 ? 13.674 -8.499 -3.570 1.00 91.31 178 PHE A CA 1
ATOM 1431 C C . PHE A 1 178 ? 13.261 -8.610 -2.094 1.00 91.31 178 PHE A C 1
ATOM 1433 O O . PHE A 1 178 ? 14.123 -8.584 -1.213 1.00 91.31 178 PHE A O 1
ATOM 1440 N N . ALA A 1 179 ? 11.964 -8.750 -1.812 1.00 90.19 179 ALA A N 1
ATOM 1441 C CA . ALA A 1 179 ? 11.421 -8.735 -0.459 1.00 90.19 179 ALA A CA 1
ATOM 1442 C C . ALA A 1 179 ? 11.120 -10.128 0.116 1.00 90.19 179 ALA A C 1
ATOM 1444 O O . ALA A 1 179 ? 11.474 -10.421 1.260 1.00 90.19 179 ALA A O 1
ATOM 1445 N N . ASP A 1 180 ? 10.437 -10.980 -0.649 1.00 95.00 180 ASP A N 1
ATOM 1446 C CA . ASP A 1 180 ? 10.031 -12.327 -0.255 1.00 95.00 180 ASP A CA 1
ATOM 1447 C C . ASP A 1 180 ? 11.044 -13.338 -0.801 1.00 95.00 180 ASP A C 1
ATOM 1449 O O . ASP A 1 180 ? 11.021 -13.731 -1.966 1.00 95.00 180 ASP A O 1
ATOM 1453 N N . ARG A 1 181 ? 11.930 -13.806 0.084 1.00 94.06 181 ARG A N 1
ATOM 1454 C CA . ARG A 1 181 ? 12.964 -14.793 -0.251 1.00 94.06 181 ARG A CA 1
ATOM 1455 C C . ARG A 1 181 ? 12.386 -16.084 -0.838 1.00 94.06 181 ARG A C 1
ATOM 1457 O O . ARG A 1 181 ? 13.040 -16.701 -1.677 1.00 94.06 181 ARG A O 1
ATOM 1464 N N . LYS A 1 182 ? 11.209 -16.528 -0.388 1.00 96.12 182 LYS A N 1
ATOM 1465 C CA . LYS A 1 182 ? 10.600 -17.759 -0.902 1.00 96.12 182 LYS A CA 1
ATOM 1466 C C . LYS A 1 182 ? 10.100 -17.531 -2.324 1.00 96.12 182 LYS A C 1
ATOM 1468 O O . LYS A 1 182 ? 10.420 -18.325 -3.201 1.00 96.12 182 LYS A O 1
ATOM 1473 N N . PHE A 1 183 ? 9.405 -16.420 -2.558 1.00 97.00 183 PHE A N 1
ATOM 1474 C CA . PHE A 1 183 ? 9.000 -16.024 -3.905 1.00 97.00 183 PHE A CA 1
ATOM 1475 C C . PHE A 1 183 ? 10.212 -15.886 -4.835 1.00 97.00 183 PHE A C 1
ATOM 1477 O O . PHE A 1 183 ? 10.203 -16.433 -5.931 1.00 97.00 183 PHE A O 1
ATOM 1484 N N . ALA A 1 184 ? 11.291 -15.250 -4.370 1.00 95.81 184 ALA A N 1
ATOM 1485 C CA . ALA A 1 184 ? 12.520 -15.088 -5.140 1.00 95.81 184 ALA A CA 1
ATOM 1486 C C . ALA A 1 184 ? 13.142 -16.420 -5.570 1.00 95.81 184 ALA A C 1
ATOM 1488 O O . ALA A 1 184 ? 13.547 -16.577 -6.720 1.00 95.81 184 ALA A O 1
ATOM 1489 N N . ASN A 1 185 ? 13.207 -17.387 -4.653 1.00 95.88 185 ASN A N 1
ATOM 1490 C CA . ASN A 1 185 ? 13.714 -18.721 -4.955 1.00 95.88 185 ASN A CA 1
ATOM 1491 C C . ASN A 1 185 ? 12.836 -19.439 -5.988 1.00 95.88 185 ASN A C 1
ATOM 1493 O O . ASN A 1 185 ? 13.372 -20.052 -6.909 1.00 95.88 185 ASN A O 1
ATOM 1497 N N . ASP A 1 186 ? 11.513 -19.331 -5.853 1.00 96.88 186 ASP A N 1
ATOM 1498 C CA . ASP A 1 186 ? 10.563 -19.993 -6.748 1.00 96.88 186 ASP A CA 1
ATOM 1499 C C . ASP A 1 186 ? 10.601 -19.354 -8.155 1.00 96.88 186 ASP A C 1
ATOM 1501 O O . ASP A 1 186 ? 10.603 -20.078 -9.150 1.00 96.88 186 ASP A O 1
ATOM 1505 N N . VAL A 1 187 ? 10.761 -18.025 -8.256 1.00 97.00 187 VAL A N 1
ATOM 1506 C CA . VAL A 1 187 ? 11.013 -17.307 -9.525 1.00 97.00 187 VAL A CA 1
ATOM 1507 C C . VAL A 1 187 ? 12.317 -17.784 -10.171 1.00 97.00 187 VAL A C 1
ATOM 1509 O O . VAL A 1 187 ? 12.312 -18.190 -11.332 1.00 97.00 187 VAL A O 1
ATOM 1512 N N . ARG A 1 188 ? 13.432 -17.796 -9.425 1.00 95.19 188 ARG A N 1
ATOM 1513 C CA . ARG A 1 188 ? 14.735 -18.234 -9.963 1.00 95.19 188 ARG A CA 1
ATOM 1514 C C . ARG A 1 188 ? 14.685 -19.662 -10.478 1.00 95.19 188 ARG A C 1
ATOM 1516 O O . ARG A 1 188 ? 15.214 -19.938 -11.549 1.00 95.19 188 ARG A O 1
ATOM 1523 N N . SER A 1 189 ? 14.034 -20.551 -9.731 1.00 95.31 189 SER A N 1
ATOM 1524 C CA . SER A 1 189 ? 13.877 -21.945 -10.130 1.00 95.31 189 SER A CA 1
ATOM 1525 C C . SER A 1 189 ? 13.015 -22.085 -11.383 1.00 95.31 189 SER A C 1
ATOM 1527 O O . SER A 1 189 ? 13.352 -22.888 -12.247 1.00 95.31 189 SER A O 1
ATOM 1529 N N . TYR A 1 190 ? 11.913 -21.339 -11.488 1.00 96.88 190 TYR A N 1
ATOM 1530 C CA . TYR A 1 190 ? 10.989 -21.447 -12.617 1.00 96.88 190 TYR A CA 1
ATOM 1531 C C . TYR A 1 190 ? 11.599 -20.912 -13.918 1.00 96.88 190 TYR A C 1
ATOM 1533 O O . TYR A 1 190 ? 11.497 -21.554 -14.960 1.00 96.88 190 TYR A O 1
ATOM 1541 N N . PHE A 1 191 ? 12.287 -19.771 -13.849 1.00 96.31 191 PHE A N 1
ATOM 1542 C CA . PHE A 1 191 ? 12.888 -19.107 -15.011 1.00 96.31 191 PHE A CA 1
ATOM 1543 C C . PHE A 1 191 ? 14.361 -19.478 -15.242 1.00 96.31 191 PHE A C 1
ATOM 1545 O O . PHE A 1 191 ? 15.018 -18.879 -16.087 1.00 96.31 191 PHE A O 1
ATOM 1552 N N . SER A 1 192 ? 14.893 -20.468 -14.513 1.00 93.88 192 SER A N 1
ATOM 1553 C CA . SER A 1 192 ? 16.293 -20.918 -14.614 1.00 93.88 192 SER A CA 1
ATOM 1554 C C . SER A 1 192 ? 17.318 -19.781 -14.469 1.00 93.88 192 SER A C 1
ATOM 1556 O O . SER A 1 192 ? 18.326 -19.729 -15.174 1.00 93.88 192 SER A O 1
ATOM 1558 N N . MET A 1 193 ? 17.056 -18.848 -13.553 1.00 91.50 193 MET A N 1
ATOM 1559 C CA . MET A 1 193 ? 17.908 -17.679 -13.340 1.00 91.50 193 MET A CA 1
ATOM 1560 C C . MET A 1 193 ? 19.147 -18.022 -12.514 1.00 91.50 193 MET A C 1
ATOM 1562 O O . MET A 1 193 ? 19.092 -18.821 -11.575 1.00 91.50 193 MET A O 1
ATOM 1566 N N . SER A 1 194 ? 20.252 -17.326 -12.790 1.00 83.50 194 SER A N 1
ATOM 1567 C CA . SER A 1 194 ? 21.441 -17.392 -11.940 1.00 83.50 194 SER A CA 1
ATOM 1568 C C . SER A 1 194 ? 21.169 -16.801 -10.552 1.00 83.50 194 SER A C 1
ATOM 1570 O O . SER A 1 194 ? 20.517 -15.764 -10.403 1.00 83.50 194 SER A O 1
ATOM 1572 N N . TYR A 1 195 ? 21.729 -17.436 -9.521 1.00 81.38 195 TYR A N 1
ATOM 1573 C CA . TYR A 1 195 ? 21.694 -16.905 -8.160 1.00 81.38 195 TYR A CA 1
ATOM 1574 C C . TYR A 1 195 ? 22.665 -15.737 -7.946 1.00 81.38 195 TYR A C 1
ATOM 1576 O O . TYR A 1 195 ? 22.456 -14.963 -7.007 1.00 81.38 195 TYR A O 1
ATOM 1584 N N . ASP A 1 196 ? 23.667 -15.600 -8.819 1.00 84.56 196 ASP A N 1
ATOM 1585 C CA . ASP A 1 196 ? 24.799 -14.682 -8.662 1.00 84.56 196 ASP A CA 1
ATOM 1586 C C . ASP A 1 196 ? 24.483 -13.260 -9.138 1.00 84.56 196 ASP A C 1
ATOM 1588 O O . ASP A 1 196 ? 25.102 -12.299 -8.683 1.00 84.56 196 ASP A O 1
ATOM 1592 N N . ASN A 1 197 ? 23.492 -13.104 -10.022 1.00 84.12 197 ASN A N 1
ATOM 1593 C CA . ASN A 1 197 ? 23.045 -11.800 -10.498 1.00 84.12 197 ASN A CA 1
ATOM 1594 C C . ASN A 1 197 ? 21.526 -11.635 -10.313 1.00 84.12 197 ASN A C 1
ATOM 1596 O O . ASN A 1 197 ? 20.750 -12.007 -11.199 1.00 84.12 197 ASN A O 1
ATOM 1600 N N . PRO A 1 198 ? 21.072 -11.038 -9.194 1.00 81.69 198 PRO A N 1
ATOM 1601 C CA . PRO A 1 198 ? 19.649 -10.869 -8.925 1.00 81.69 198 PRO A CA 1
ATOM 1602 C C . PRO A 1 198 ? 18.959 -9.885 -9.882 1.00 81.69 198 PRO A C 1
ATOM 1604 O O . PRO A 1 198 ? 17.733 -9.889 -9.933 1.00 81.69 198 PRO A O 1
ATOM 1607 N N . ASN A 1 199 ? 19.707 -9.080 -10.651 1.00 85.81 199 ASN A N 1
ATOM 1608 C CA . ASN A 1 199 ? 19.141 -8.159 -11.641 1.00 85.81 199 ASN A CA 1
ATOM 1609 C C . ASN A 1 199 ? 18.651 -8.868 -12.910 1.00 85.81 199 ASN A C 1
ATOM 1611 O O . ASN A 1 199 ? 17.898 -8.271 -13.665 1.00 85.81 199 ASN A O 1
ATOM 1615 N N . THR A 1 200 ? 18.990 -10.142 -13.118 1.00 89.56 200 THR A N 1
ATOM 1616 C CA . THR A 1 200 ? 18.480 -10.923 -14.264 1.00 89.56 200 THR A CA 1
ATOM 1617 C C . THR A 1 200 ? 16.957 -11.073 -14.268 1.00 89.56 200 THR A C 1
ATOM 1619 O O . THR A 1 200 ? 16.374 -11.494 -15.259 1.00 89.56 200 THR A O 1
ATOM 1622 N N . ILE A 1 201 ? 16.277 -10.703 -13.173 1.00 92.69 201 ILE A N 1
ATOM 1623 C CA . ILE A 1 201 ? 14.814 -10.665 -13.138 1.00 92.69 201 ILE A CA 1
ATOM 1624 C C . ILE A 1 201 ? 14.228 -9.671 -14.148 1.00 92.69 201 ILE A C 1
ATOM 1626 O O . ILE A 1 201 ? 13.131 -9.900 -14.649 1.00 92.69 201 ILE A O 1
ATOM 1630 N N . TYR A 1 202 ? 14.937 -8.580 -14.445 1.00 89.44 202 TYR A N 1
ATOM 1631 C CA . TYR A 1 202 ? 14.456 -7.549 -15.367 1.00 89.44 202 TYR A CA 1
ATOM 1632 C C . TYR A 1 202 ? 14.531 -7.986 -16.841 1.00 89.44 202 TYR A C 1
ATOM 1634 O O . TYR A 1 202 ? 13.869 -7.370 -17.673 1.00 89.44 202 TYR A O 1
ATOM 1642 N N . ASP A 1 203 ? 15.258 -9.072 -17.133 1.00 89.69 203 ASP A N 1
ATOM 1643 C CA . ASP A 1 203 ? 15.388 -9.667 -18.471 1.00 89.69 203 ASP A CA 1
ATOM 1644 C C . ASP A 1 203 ? 14.249 -10.655 -18.790 1.00 89.69 203 ASP A C 1
ATOM 1646 O O . ASP A 1 203 ? 14.093 -11.094 -19.929 1.00 89.69 203 ASP A O 1
ATOM 1650 N N . ILE A 1 204 ? 13.460 -11.045 -17.781 1.00 92.75 204 ILE A N 1
ATOM 1651 C CA . ILE A 1 204 ? 12.314 -11.940 -17.961 1.00 92.75 204 ILE A CA 1
ATOM 1652 C C . ILE A 1 204 ? 11.182 -11.165 -18.626 1.00 92.75 204 ILE A C 1
ATOM 1654 O O . ILE A 1 204 ? 10.895 -10.030 -18.238 1.00 92.75 204 ILE A O 1
ATOM 1658 N N . ASP A 1 205 ? 10.485 -11.818 -19.561 1.00 92.69 205 ASP A N 1
ATOM 1659 C CA . ASP A 1 205 ? 9.253 -11.280 -20.130 1.00 92.69 205 ASP A CA 1
ATOM 1660 C C . ASP A 1 205 ? 8.298 -10.823 -19.003 1.00 92.69 205 ASP A C 1
ATOM 1662 O O . ASP A 1 205 ? 7.904 -11.626 -18.142 1.00 92.69 205 ASP A O 1
ATOM 1666 N N . PRO A 1 206 ? 7.917 -9.534 -18.968 1.00 91.62 206 PRO A N 1
ATOM 1667 C CA . PRO A 1 206 ? 7.179 -8.976 -17.844 1.00 91.62 206 PRO A CA 1
ATOM 1668 C C . PRO A 1 206 ? 5.792 -9.609 -17.688 1.00 91.62 206 PRO A C 1
ATOM 1670 O O . PRO A 1 206 ? 5.307 -9.741 -16.563 1.00 91.62 206 PRO A O 1
ATOM 1673 N N . ASN A 1 207 ? 5.161 -10.065 -18.777 1.00 92.12 207 ASN A N 1
ATOM 1674 C CA . ASN A 1 207 ? 3.866 -10.737 -18.704 1.00 92.12 207 ASN A CA 1
ATOM 1675 C C . ASN A 1 207 ? 3.990 -12.135 -18.087 1.00 92.12 207 ASN A C 1
ATOM 1677 O O . ASN A 1 207 ? 3.153 -12.505 -17.260 1.00 92.12 207 ASN A O 1
ATOM 1681 N N . GLN A 1 208 ? 5.031 -12.895 -18.435 1.00 96.19 208 GLN A N 1
ATOM 1682 C CA . GLN A 1 208 ? 5.306 -14.197 -17.825 1.00 96.19 208 GLN A CA 1
ATOM 1683 C C . GLN A 1 208 ? 5.595 -14.063 -16.328 1.00 96.19 208 GLN A C 1
ATOM 1685 O O . GLN A 1 208 ? 5.032 -14.807 -15.520 1.00 96.19 208 GLN A O 1
ATOM 1690 N N . LEU A 1 209 ? 6.428 -13.094 -15.939 1.00 96.56 209 LEU A N 1
ATOM 1691 C CA . LEU A 1 209 ? 6.738 -12.847 -14.531 1.00 96.56 209 LEU A CA 1
ATOM 1692 C C . LEU A 1 209 ? 5.504 -12.370 -13.750 1.00 96.56 209 LEU A C 1
ATOM 1694 O O . LEU A 1 209 ? 5.270 -12.844 -12.636 1.00 96.56 209 LEU A O 1
ATOM 1698 N N . ARG A 1 210 ? 4.672 -11.503 -14.348 1.00 95.94 210 ARG A N 1
ATOM 1699 C CA . ARG A 1 210 ? 3.387 -11.088 -13.771 1.00 95.94 210 ARG A CA 1
ATOM 1700 C C . ARG A 1 210 ? 2.484 -12.290 -13.504 1.00 95.94 210 ARG A C 1
ATOM 1702 O O . ARG A 1 210 ? 2.049 -12.469 -12.371 1.00 95.94 210 ARG A O 1
ATOM 1709 N N . GLN A 1 211 ? 2.242 -13.133 -14.509 1.00 96.75 211 GLN A N 1
ATOM 1710 C CA . GLN A 1 211 ? 1.384 -14.319 -14.374 1.00 96.75 211 GLN A CA 1
ATOM 1711 C C . GLN A 1 211 ? 1.912 -15.292 -13.314 1.00 96.75 211 GLN A C 1
ATOM 1713 O O . GLN A 1 211 ? 1.139 -15.851 -12.531 1.00 96.75 211 GLN A O 1
ATOM 1718 N N . PHE A 1 212 ? 3.235 -15.480 -13.254 1.00 98.06 212 PHE A N 1
ATOM 1719 C CA . PHE A 1 212 ? 3.866 -16.275 -12.207 1.00 98.06 212 PHE A CA 1
ATOM 1720 C C . PHE A 1 212 ? 3.572 -15.692 -10.817 1.00 98.06 212 PHE A C 1
ATOM 1722 O O . PHE A 1 212 ? 3.142 -16.418 -9.918 1.00 98.06 212 PHE A O 1
ATOM 1729 N N . ALA A 1 213 ? 3.749 -14.379 -10.643 1.00 97.69 213 ALA A N 1
ATOM 1730 C CA . ALA A 1 213 ? 3.499 -13.689 -9.383 1.00 97.69 213 ALA A CA 1
ATOM 1731 C C . ALA A 1 213 ? 2.016 -13.733 -8.967 1.00 97.69 213 ALA A C 1
ATOM 1733 O O . ALA A 1 213 ? 1.713 -14.024 -7.809 1.00 97.69 213 ALA A O 1
ATOM 1734 N N . GLU A 1 214 ? 1.087 -13.506 -9.900 1.00 97.06 214 GLU A N 1
ATOM 1735 C CA . GLU A 1 214 ? -0.362 -13.615 -9.670 1.00 97.06 214 GLU A CA 1
ATOM 1736 C C . GLU A 1 214 ? -0.739 -15.015 -9.176 1.00 97.06 214 GLU A C 1
ATOM 1738 O O . GLU A 1 214 ? -1.431 -15.162 -8.165 1.00 97.06 214 GLU A O 1
ATOM 1743 N N . ASN A 1 215 ? -0.215 -16.055 -9.830 1.00 97.88 215 ASN A N 1
ATOM 1744 C CA . ASN A 1 215 ? -0.446 -17.438 -9.426 1.00 97.88 215 ASN A CA 1
ATOM 1745 C C . ASN A 1 215 ? 0.177 -17.771 -8.068 1.00 97.88 215 ASN A C 1
ATOM 1747 O O . ASN A 1 215 ? -0.454 -18.467 -7.268 1.00 97.88 215 ASN A O 1
ATOM 1751 N N . TYR A 1 216 ? 1.385 -17.276 -7.794 1.00 98.25 216 TYR A N 1
ATOM 1752 C CA . TYR A 1 216 ? 2.077 -17.493 -6.527 1.00 98.25 216 TYR A CA 1
ATOM 1753 C C . TYR A 1 216 ? 1.298 -16.904 -5.342 1.00 98.25 216 TYR A C 1
ATOM 1755 O O . TYR A 1 216 ? 1.142 -17.549 -4.304 1.00 98.25 216 TYR A O 1
ATOM 1763 N N . TYR A 1 217 ? 0.760 -15.692 -5.504 1.00 97.94 217 TYR A N 1
ATOM 1764 C CA . TYR A 1 217 ? 0.068 -14.963 -4.440 1.00 97.94 217 TYR A CA 1
ATOM 1765 C C . TYR A 1 217 ? -1.459 -15.134 -4.431 1.00 97.94 217 TYR A C 1
ATOM 1767 O O . TYR A 1 217 ? -2.121 -14.556 -3.564 1.00 97.94 217 TYR A O 1
ATOM 1775 N N . LYS A 1 218 ? -2.032 -15.951 -5.327 1.00 96.81 218 LYS A N 1
ATOM 1776 C CA . LYS A 1 218 ? -3.488 -16.089 -5.538 1.00 96.81 218 LYS A CA 1
ATOM 1777 C C . LYS A 1 218 ? -4.313 -16.301 -4.265 1.00 96.81 218 LYS A C 1
ATOM 1779 O O . LYS A 1 218 ? -5.424 -15.789 -4.152 1.00 96.81 218 LYS A O 1
ATOM 1784 N N . ASP A 1 219 ? -3.790 -17.050 -3.295 1.00 96.94 219 ASP A N 1
ATOM 1785 C CA . ASP A 1 219 ? -4.525 -17.350 -2.064 1.00 96.94 219 ASP A CA 1
ATOM 1786 C C . ASP A 1 219 ? -4.531 -16.168 -1.095 1.00 96.94 219 ASP A C 1
ATOM 1788 O O . ASP A 1 219 ? -5.570 -15.873 -0.505 1.00 96.94 219 ASP A O 1
ATOM 1792 N N . LYS A 1 220 ? -3.413 -15.439 -0.992 1.00 96.62 220 LYS A N 1
ATOM 1793 C CA . LYS A 1 220 ? -3.338 -14.198 -0.207 1.00 96.62 220 LYS A CA 1
ATOM 1794 C C . LYS A 1 220 ? -4.152 -13.084 -0.867 1.00 96.62 220 LYS A C 1
ATOM 1796 O O . LYS A 1 220 ? -4.843 -12.333 -0.183 1.00 96.62 220 LYS A O 1
ATOM 1801 N N . ALA A 1 221 ? -4.167 -13.039 -2.201 1.00 96.31 221 ALA A N 1
ATOM 1802 C CA . ALA A 1 221 ? -4.917 -12.055 -2.977 1.00 96.31 221 ALA A CA 1
ATOM 1803 C C . ALA A 1 221 ? -6.418 -12.023 -2.638 1.00 96.31 221 ALA A C 1
ATOM 1805 O O . ALA A 1 221 ? -7.021 -10.955 -2.639 1.00 96.31 221 ALA A O 1
ATOM 1806 N N . LYS A 1 222 ? -7.017 -13.154 -2.238 1.00 97.19 222 LYS A N 1
ATOM 1807 C CA . LYS A 1 222 ? -8.432 -13.242 -1.819 1.00 97.19 222 LYS A CA 1
ATOM 1808 C C . LYS A 1 222 ? -8.801 -12.299 -0.664 1.00 97.19 222 LYS A C 1
ATOM 1810 O O . LYS A 1 222 ? -9.978 -11.972 -0.499 1.00 97.19 222 LYS A O 1
ATOM 1815 N N . ASN A 1 223 ? -7.819 -11.881 0.135 1.00 97.56 223 ASN A N 1
ATOM 1816 C CA . ASN A 1 223 ? -7.997 -10.989 1.280 1.00 97.56 223 ASN A CA 1
ATOM 1817 C C . ASN A 1 223 ? -7.749 -9.510 0.955 1.00 97.56 223 ASN A C 1
ATOM 1819 O O . ASN A 1 223 ? -7.922 -8.655 1.827 1.00 97.56 223 ASN A O 1
ATOM 1823 N N . ILE A 1 224 ? -7.375 -9.202 -0.286 1.00 98.19 224 ILE A N 1
ATOM 1824 C CA . ILE A 1 224 ? -7.190 -7.843 -0.781 1.00 98.19 224 ILE A CA 1
ATOM 1825 C C . ILE A 1 224 ? -8.476 -7.411 -1.486 1.00 98.19 224 ILE A C 1
ATOM 1827 O O . ILE A 1 224 ? -9.063 -8.152 -2.278 1.00 98.19 224 ILE A O 1
ATOM 1831 N N . HIS A 1 225 ? -8.938 -6.212 -1.158 1.00 98.06 225 HIS A N 1
ATOM 1832 C CA . HIS A 1 225 ? -10.139 -5.599 -1.700 1.00 98.06 225 HIS A CA 1
ATOM 1833 C C . HIS A 1 225 ? -9.823 -4.160 -2.096 1.00 98.06 225 HIS A C 1
ATOM 1835 O O . HIS A 1 225 ? -9.267 -3.404 -1.295 1.00 98.06 225 HIS A O 1
ATOM 1841 N N . GLN A 1 226 ? -10.187 -3.782 -3.314 1.00 96.75 226 GLN A N 1
ATOM 1842 C CA . GLN A 1 226 ? -9.836 -2.495 -3.896 1.00 96.75 226 GLN A CA 1
ATOM 1843 C C . GLN A 1 226 ? -11.064 -1.838 -4.518 1.00 96.75 226 GLN A C 1
ATOM 1845 O O . GLN A 1 226 ? -11.843 -2.512 -5.186 1.00 96.75 226 GLN A O 1
ATOM 1850 N N . ILE A 1 227 ? -11.195 -0.530 -4.327 1.00 93.81 227 ILE A N 1
ATOM 1851 C CA . ILE A 1 227 ? -12.056 0.341 -5.127 1.00 93.81 227 ILE A CA 1
ATOM 1852 C C . ILE A 1 227 ? -11.119 1.234 -5.933 1.00 93.81 227 ILE A C 1
ATOM 1854 O O . ILE A 1 227 ? -10.265 1.907 -5.358 1.00 93.81 227 ILE A O 1
ATOM 1858 N N . ILE A 1 228 ? -11.225 1.213 -7.254 1.00 87.81 228 ILE A N 1
ATOM 1859 C CA . ILE A 1 228 ? -10.313 1.944 -8.133 1.00 87.81 228 ILE A CA 1
ATOM 1860 C C . ILE A 1 228 ? -11.137 2.804 -9.079 1.00 87.81 228 ILE A C 1
ATOM 1862 O O . ILE A 1 228 ? -11.957 2.284 -9.835 1.00 87.81 228 ILE A O 1
ATOM 1866 N N . SER A 1 229 ? -10.900 4.114 -9.061 1.00 82.12 229 SER A N 1
ATOM 1867 C CA . SER A 1 229 ? -11.378 4.984 -10.129 1.00 82.12 229 SER A CA 1
ATOM 1868 C C . SER A 1 229 ? -10.577 4.730 -11.408 1.00 82.12 229 SER A C 1
ATOM 1870 O O . SER A 1 229 ? -9.345 4.710 -11.391 1.00 82.12 229 SER A O 1
ATOM 1872 N N . LYS A 1 230 ? -11.279 4.560 -12.531 1.00 79.31 230 LYS A N 1
ATOM 1873 C CA . LYS A 1 230 ? -10.677 4.458 -13.871 1.00 79.31 230 LYS A CA 1
ATOM 1874 C C . LYS A 1 230 ? -9.929 5.728 -14.282 1.00 79.31 230 LYS A C 1
ATOM 1876 O O . LYS A 1 230 ? -9.025 5.656 -15.112 1.00 79.31 230 LYS A O 1
ATOM 1881 N N . ASP A 1 231 ? -10.295 6.856 -13.684 1.00 69.50 231 ASP A N 1
ATOM 1882 C CA . ASP A 1 231 ? -9.718 8.173 -13.945 1.00 69.50 231 ASP A CA 1
ATOM 1883 C C . ASP A 1 231 ? -8.557 8.499 -12.998 1.00 69.50 231 ASP A C 1
ATOM 1885 O O . ASP A 1 231 ? -7.961 9.570 -13.093 1.00 69.50 231 ASP A O 1
ATOM 1889 N N . ASP A 1 232 ? -8.231 7.600 -12.064 1.00 68.81 232 ASP A N 1
ATOM 1890 C CA . ASP A 1 232 ? -7.163 7.832 -11.102 1.00 68.81 232 ASP A CA 1
ATOM 1891 C C . ASP A 1 232 ? -5.773 7.680 -11.754 1.00 68.81 232 ASP A C 1
ATOM 1893 O O . ASP A 1 232 ? -5.468 6.626 -12.326 1.00 68.81 232 ASP A O 1
ATOM 1897 N N . PRO A 1 233 ? -4.874 8.673 -11.628 1.00 63.25 233 PRO A N 1
ATOM 1898 C CA . PRO A 1 233 ? -3.535 8.598 -12.211 1.00 63.25 233 PRO A CA 1
ATOM 1899 C C . PRO A 1 233 ? -2.686 7.413 -11.725 1.00 63.25 233 PRO A C 1
ATOM 1901 O O . PRO A 1 233 ? -1.802 6.960 -12.452 1.00 63.25 233 PRO A O 1
ATOM 1904 N N . LEU A 1 234 ? -2.924 6.866 -10.526 1.00 68.25 234 LEU A N 1
ATOM 1905 C CA . LEU A 1 234 ? -2.193 5.685 -10.051 1.00 68.25 234 LEU A CA 1
ATOM 1906 C C . LEU A 1 234 ? -2.671 4.406 -10.736 1.00 68.25 234 LEU A C 1
ATOM 1908 O O . LEU A 1 234 ? -1.869 3.496 -10.955 1.00 68.25 234 LEU A O 1
ATOM 1912 N N . TYR A 1 235 ? -3.949 4.337 -11.116 1.00 72.25 235 TYR A N 1
ATOM 1913 C CA . TYR A 1 235 ? -4.451 3.240 -11.939 1.00 72.25 235 TYR A CA 1
ATOM 1914 C C . TYR A 1 235 ? -3.802 3.253 -13.325 1.00 72.25 235 TYR A C 1
ATOM 1916 O O . TYR A 1 235 ? -3.396 2.204 -13.828 1.00 72.25 235 TYR A O 1
ATOM 1924 N N . VAL A 1 236 ? -3.624 4.442 -13.898 1.00 65.69 236 VAL A N 1
ATOM 1925 C CA . VAL A 1 236 ? -2.908 4.662 -15.162 1.00 65.69 236 VAL A CA 1
ATOM 1926 C C . VAL A 1 236 ? -1.451 4.226 -15.033 1.00 65.69 236 VAL A C 1
ATOM 1928 O O . VAL A 1 236 ? -0.990 3.376 -15.789 1.00 65.69 236 VAL A O 1
ATOM 1931 N N . ALA A 1 237 ? -0.745 4.725 -14.014 1.00 67.56 237 ALA A N 1
ATOM 1932 C CA . ALA A 1 237 ? 0.653 4.383 -13.763 1.00 67.56 237 ALA A CA 1
ATOM 1933 C C . ALA A 1 237 ? 0.871 2.878 -13.532 1.00 67.56 237 ALA A C 1
ATOM 1935 O O . ALA A 1 237 ? 1.948 2.365 -13.809 1.00 67.56 237 ALA A O 1
ATOM 1936 N N . SER A 1 238 ? -0.146 2.149 -13.063 1.00 75.12 238 SER A N 1
ATOM 1937 C CA . SER A 1 238 ? -0.075 0.696 -12.868 1.00 75.12 238 SER A CA 1
ATOM 1938 C C . SER A 1 238 ? -0.210 -0.143 -14.146 1.00 75.12 238 SER A C 1
ATOM 1940 O O . SER A 1 238 ? -0.120 -1.366 -14.070 1.00 75.12 238 SER A O 1
ATOM 1942 N N . ALA A 1 239 ? -0.449 0.471 -15.310 1.00 72.12 239 ALA A N 1
ATOM 1943 C CA . ALA A 1 239 ? -0.532 -0.244 -16.587 1.00 72.12 239 ALA A CA 1
ATOM 1944 C C . ALA A 1 239 ? 0.838 -0.722 -17.102 1.00 72.12 239 ALA A C 1
ATOM 1946 O O . ALA A 1 239 ? 0.901 -1.564 -17.995 1.00 72.12 239 ALA A O 1
ATOM 1947 N N . VAL A 1 240 ? 1.924 -0.196 -16.536 1.00 75.44 240 VAL A N 1
ATOM 1948 C CA . VAL A 1 240 ? 3.288 -0.433 -17.008 1.00 75.44 240 VAL A CA 1
ATOM 1949 C C . VAL A 1 240 ? 3.933 -1.662 -16.354 1.00 75.44 240 VAL A C 1
ATOM 1951 O O . VAL A 1 240 ? 3.450 -2.185 -15.343 1.00 75.44 240 VAL A O 1
ATOM 1954 N N . ARG A 1 241 ? 5.054 -2.130 -16.918 1.00 85.50 241 ARG A N 1
ATOM 1955 C CA . ARG A 1 241 ? 5.789 -3.303 -16.421 1.00 85.50 241 ARG A CA 1
ATOM 1956 C C . ARG A 1 241 ? 6.135 -3.198 -14.935 1.00 85.50 241 ARG A C 1
ATOM 1958 O O . ARG A 1 241 ? 6.442 -2.131 -14.411 1.00 85.50 241 ARG A O 1
ATOM 1965 N N . GLY A 1 242 ? 6.133 -4.335 -14.253 1.00 87.56 242 GLY A N 1
ATOM 1966 C CA . GLY A 1 242 ? 6.421 -4.434 -12.824 1.00 87.56 242 GLY A CA 1
ATOM 1967 C C . GLY A 1 242 ? 5.178 -4.431 -11.949 1.00 87.56 242 GLY A C 1
ATOM 1968 O O . GLY A 1 242 ? 5.202 -5.070 -10.903 1.00 87.56 242 GLY A O 1
ATOM 1969 N N . PHE A 1 243 ? 4.091 -3.781 -12.363 1.00 89.31 243 PHE A N 1
ATOM 1970 C CA . PHE A 1 243 ? 2.870 -3.709 -11.566 1.00 89.31 243 PHE A CA 1
ATOM 1971 C C . PHE A 1 243 ? 1.891 -4.833 -11.875 1.00 89.31 243 PHE A C 1
ATOM 1973 O O . PHE A 1 243 ? 1.843 -5.396 -12.970 1.00 89.31 243 PHE A O 1
ATOM 1980 N N . PHE A 1 244 ? 1.073 -5.139 -10.876 1.00 92.19 244 PHE A N 1
ATOM 1981 C CA . PHE A 1 244 ? -0.052 -6.051 -11.007 1.00 92.19 244 PHE A CA 1
ATOM 1982 C C . PHE A 1 244 ? -1.165 -5.710 -10.020 1.00 92.19 244 PHE A C 1
ATOM 1984 O O . PHE A 1 244 ? -0.927 -5.205 -8.919 1.00 92.19 244 PHE A O 1
ATOM 1991 N N . THR A 1 245 ? -2.398 -5.991 -10.422 1.00 91.75 245 THR A N 1
ATOM 1992 C CA . THR A 1 245 ? -3.582 -5.729 -9.607 1.00 91.75 245 THR A CA 1
ATOM 1993 C C . THR A 1 245 ? -4.096 -7.040 -9.038 1.00 91.75 245 THR A C 1
ATOM 1995 O O . THR A 1 245 ? -4.455 -7.952 -9.775 1.00 91.75 245 THR A O 1
ATOM 1998 N N . LEU A 1 246 ? -4.132 -7.136 -7.708 1.00 93.31 246 LEU A N 1
ATOM 1999 C CA . LEU A 1 246 ? -4.495 -8.359 -6.996 1.00 93.31 246 LEU A CA 1
ATOM 2000 C C . LEU A 1 246 ? -5.779 -8.205 -6.179 1.00 93.31 246 LEU A C 1
ATOM 2002 O O . LEU A 1 246 ? -6.058 -7.160 -5.589 1.00 93.31 246 LEU A O 1
ATOM 2006 N N . GLY A 1 247 ? -6.504 -9.314 -6.059 1.00 95.00 247 GLY A N 1
ATOM 2007 C CA . GLY A 1 247 ? -7.658 -9.447 -5.180 1.00 95.00 247 GLY A CA 1
ATOM 2008 C C . GLY A 1 247 ? -8.974 -9.029 -5.818 1.00 95.00 247 GLY A C 1
ATOM 2009 O O . GLY A 1 247 ? -9.153 -9.117 -7.028 1.00 95.00 247 GLY A O 1
ATOM 2010 N N . ASN A 1 248 ? -9.929 -8.639 -4.979 1.00 96.62 248 ASN A N 1
ATOM 2011 C CA . ASN A 1 248 ? -11.270 -8.271 -5.419 1.00 96.62 248 ASN A CA 1
ATOM 2012 C C . ASN A 1 248 ? -11.298 -6.780 -5.757 1.00 96.62 248 ASN A C 1
ATOM 2014 O O . ASN A 1 248 ? -11.166 -5.954 -4.853 1.00 96.62 248 ASN A O 1
ATOM 2018 N N . VAL A 1 249 ? -11.473 -6.448 -7.033 1.00 95.62 249 VAL A N 1
ATOM 2019 C CA . VAL A 1 249 ? -11.400 -5.071 -7.533 1.00 95.62 249 VAL A CA 1
ATOM 2020 C C . VAL A 1 249 ? -12.774 -4.609 -7.993 1.00 95.62 249 VAL A C 1
ATOM 2022 O O . VAL A 1 249 ? -13.395 -5.236 -8.848 1.00 95.62 249 VAL A O 1
ATOM 2025 N N . GLU A 1 250 ? -13.228 -3.494 -7.438 1.00 95.25 250 GLU A N 1
ATOM 2026 C CA . GLU A 1 250 ? -14.375 -2.734 -7.913 1.00 95.25 250 GLU A CA 1
ATOM 2027 C C . GLU A 1 250 ? -13.866 -1.528 -8.705 1.00 95.25 250 GLU A C 1
ATOM 2029 O O . GLU A 1 250 ? -13.206 -0.645 -8.156 1.00 95.25 250 GLU A O 1
ATOM 2034 N N . MET A 1 251 ? -14.146 -1.508 -10.007 1.00 91.06 251 MET A N 1
ATOM 2035 C CA . MET A 1 251 ? -13.789 -0.391 -10.878 1.00 91.06 251 MET A CA 1
ATOM 2036 C C . MET A 1 251 ? -14.939 0.613 -10.922 1.00 91.06 251 MET A C 1
ATOM 2038 O O . MET A 1 251 ? -16.061 0.242 -11.268 1.00 91.06 251 MET A O 1
ATOM 2042 N N . VAL A 1 252 ? -14.647 1.880 -10.641 1.00 87.19 252 VAL A N 1
ATOM 2043 C CA . VAL A 1 252 ? -15.611 2.984 -10.684 1.00 87.19 252 VAL A CA 1
ATOM 2044 C C . VAL A 1 252 ? -15.208 3.949 -11.791 1.00 87.19 252 VAL A C 1
ATOM 2046 O O . VAL A 1 252 ? -14.055 4.354 -11.885 1.00 87.19 252 VAL A O 1
ATOM 2049 N N . ASP A 1 253 ? -16.152 4.306 -12.649 1.00 82.19 253 ASP A N 1
ATOM 2050 C CA . ASP A 1 253 ? -15.976 5.397 -13.604 1.00 82.19 253 ASP A CA 1
ATOM 2051 C C . ASP A 1 253 ? -16.447 6.691 -12.933 1.00 82.19 253 ASP A C 1
ATOM 2053 O O . ASP A 1 253 ? -17.624 6.816 -12.589 1.00 82.19 253 ASP A O 1
ATOM 2057 N N . THR A 1 254 ? -15.517 7.602 -12.647 1.00 78.12 254 THR A N 1
ATOM 2058 C CA . THR A 1 254 ? -15.827 8.852 -11.938 1.00 78.12 254 THR A CA 1
ATOM 2059 C C . THR A 1 254 ? -16.071 10.013 -12.890 1.00 78.12 254 THR A C 1
ATOM 2061 O O . THR A 1 254 ? -16.637 11.026 -12.474 1.00 78.12 254 THR A O 1
ATOM 2064 N N . ASN A 1 255 ? -15.683 9.866 -14.156 1.00 71.06 255 ASN A N 1
ATOM 2065 C CA . ASN A 1 255 ? -15.845 10.868 -15.188 1.00 71.06 255 ASN A CA 1
ATOM 2066 C C . ASN A 1 255 ? -16.214 10.219 -16.538 1.00 71.06 255 ASN A C 1
ATOM 2068 O O . ASN A 1 255 ? -15.413 10.229 -17.475 1.00 71.06 255 ASN A O 1
ATOM 2072 N N . PRO A 1 256 ? -17.465 9.744 -16.688 1.00 76.25 256 PRO A N 1
ATOM 2073 C CA . PRO A 1 256 ? -17.896 8.950 -17.845 1.00 76.25 256 PRO A CA 1
ATOM 2074 C C . PRO A 1 256 ? -17.910 9.728 -19.169 1.00 76.25 256 PRO A C 1
ATOM 2076 O O . PRO A 1 256 ? -18.145 9.153 -20.229 1.00 76.25 256 PRO A O 1
ATOM 2079 N N . ASN A 1 257 ? -17.696 11.045 -19.117 1.00 72.19 257 ASN A N 1
ATOM 2080 C CA . ASN A 1 257 ? -17.618 11.901 -20.297 1.00 72.19 257 ASN A CA 1
ATOM 2081 C C . ASN A 1 257 ? -16.253 11.823 -20.998 1.00 72.19 257 ASN A C 1
ATOM 2083 O O . ASN A 1 257 ? -16.116 12.365 -22.092 1.00 72.19 257 ASN A O 1
ATOM 2087 N N . TYR A 1 258 ? -15.257 11.176 -20.386 1.00 65.62 258 TYR A N 1
ATOM 2088 C CA . TYR A 1 258 ? -13.916 11.019 -20.939 1.00 65.62 258 TYR A CA 1
ATOM 2089 C C . TYR A 1 258 ? -13.555 9.529 -21.035 1.00 65.62 258 TYR A C 1
ATOM 2091 O O . TYR A 1 258 ? -14.001 8.735 -20.211 1.00 65.62 258 TYR A O 1
ATOM 2099 N N . PRO A 1 259 ? -12.736 9.117 -22.020 1.00 61.28 259 PRO A N 1
ATOM 2100 C CA . PRO A 1 259 ? -12.414 7.704 -22.256 1.00 61.28 259 PRO A CA 1
ATOM 2101 C C . PRO A 1 259 ? -11.512 7.066 -21.177 1.00 61.28 259 PRO A C 1
ATOM 2103 O O . PRO A 1 259 ? -11.216 5.872 -21.255 1.00 61.28 259 PRO A O 1
ATOM 2106 N N . GLY A 1 260 ? -11.104 7.836 -20.162 1.00 59.12 260 GLY A N 1
ATOM 2107 C CA . GLY A 1 260 ? -10.182 7.430 -19.108 1.00 59.12 260 GLY A CA 1
ATOM 2108 C C . GLY A 1 260 ? -8.717 7.619 -19.512 1.00 59.12 260 GLY A C 1
ATOM 2109 O O . GLY A 1 260 ? -8.335 7.500 -20.672 1.00 59.12 260 GLY A O 1
ATOM 2110 N N . LEU A 1 261 ? -7.860 7.898 -18.530 1.00 57.22 261 LEU A N 1
ATOM 2111 C CA . LEU A 1 261 ? -6.445 8.224 -18.759 1.00 57.22 261 LEU A CA 1
ATOM 2112 C C . LEU A 1 261 ? -5.579 7.003 -19.134 1.00 57.22 261 LEU A C 1
ATOM 2114 O O . LEU A 1 261 ? -4.443 7.152 -19.580 1.00 57.22 261 LEU A O 1
ATOM 2118 N N . ARG A 1 262 ? -6.090 5.781 -18.941 1.00 65.50 262 ARG A N 1
ATOM 2119 C CA . ARG A 1 262 ? -5.316 4.542 -19.109 1.00 65.50 262 ARG A CA 1
ATOM 2120 C C . ARG A 1 262 ? -4.990 4.226 -20.571 1.00 65.50 262 ARG A C 1
ATOM 2122 O O . ARG A 1 262 ? -3.869 3.822 -20.859 1.00 65.50 262 ARG A O 1
ATOM 2129 N N . SER A 1 263 ? -5.905 4.506 -21.497 1.00 63.62 263 SER A N 1
ATOM 2130 C CA . SER A 1 263 ? -5.672 4.320 -22.937 1.00 63.62 263 SER A CA 1
ATOM 2131 C C . SER A 1 263 ? -4.571 5.231 -23.499 1.00 63.62 263 SER A C 1
ATOM 2133 O O . SER A 1 263 ? -4.102 5.024 -24.615 1.00 63.62 263 SER A O 1
ATOM 2135 N N . LEU A 1 264 ? -4.153 6.256 -22.747 1.00 58.62 264 LEU A N 1
ATOM 2136 C CA . LEU A 1 264 ? -3.079 7.165 -23.146 1.00 58.62 264 LEU A CA 1
ATOM 2137 C C . LEU A 1 264 ? -1.689 6.566 -22.897 1.00 58.62 264 LEU A C 1
ATOM 2139 O O . LEU A 1 264 ? -0.746 6.929 -23.593 1.00 58.62 264 LEU A O 1
ATOM 2143 N N . VAL A 1 265 ? -1.561 5.660 -21.921 1.00 61.47 265 VAL A N 1
ATOM 2144 C CA . VAL A 1 265 ? -0.271 5.060 -21.534 1.00 61.47 265 VAL A CA 1
ATOM 2145 C C . VAL A 1 265 ? -0.099 3.623 -22.013 1.00 61.47 265 VAL A C 1
ATOM 2147 O O . VAL A 1 265 ? 1.033 3.162 -22.106 1.00 61.47 265 VAL A O 1
ATOM 2150 N N . GLU A 1 266 ? -1.188 2.917 -22.333 1.00 67.81 266 GLU A N 1
ATOM 2151 C CA . GLU A 1 266 ? -1.132 1.535 -22.842 1.00 67.81 266 GLU A CA 1
ATOM 2152 C C . GLU A 1 266 ? -0.440 1.425 -24.209 1.00 67.81 266 GLU A C 1
ATOM 2154 O O . GLU A 1 266 ? 0.122 0.379 -24.524 1.00 67.81 266 GLU A O 1
ATOM 2159 N N . ASP A 1 267 ? -0.408 2.516 -24.976 1.00 66.44 267 ASP A N 1
ATOM 2160 C CA . ASP A 1 267 ? 0.245 2.567 -26.286 1.00 66.44 267 ASP A CA 1
ATOM 2161 C C . ASP A 1 267 ? 1.723 2.992 -26.211 1.00 66.44 267 ASP A C 1
ATOM 2163 O O . ASP A 1 267 ? 2.395 3.071 -27.242 1.00 66.44 267 ASP A O 1
ATOM 2167 N N . ILE A 1 268 ? 2.252 3.260 -25.008 1.00 67.44 268 ILE A N 1
ATOM 2168 C CA . ILE A 1 268 ? 3.687 3.495 -24.815 1.00 67.44 268 ILE A CA 1
ATOM 2169 C C . ILE A 1 268 ? 4.411 2.143 -24.933 1.00 67.44 268 ILE A C 1
ATOM 2171 O O . ILE A 1 268 ? 4.100 1.226 -24.168 1.00 67.44 268 ILE A O 1
ATOM 2175 N N . PRO A 1 269 ? 5.395 1.993 -25.841 1.00 74.88 269 PRO A N 1
ATOM 2176 C CA . PRO A 1 269 ? 6.125 0.737 -25.981 1.00 74.88 269 PRO A CA 1
ATOM 2177 C C . PRO A 1 269 ? 6.850 0.338 -24.684 1.00 74.88 269 PRO A C 1
ATOM 2179 O O . PRO A 1 269 ? 7.437 1.185 -24.008 1.00 74.88 269 PRO A O 1
ATOM 2182 N N . ASP A 1 270 ? 6.860 -0.961 -24.356 1.00 79.25 270 ASP A N 1
ATOM 2183 C CA . ASP A 1 270 ? 7.486 -1.482 -23.125 1.00 79.25 270 ASP A CA 1
ATOM 2184 C C . ASP A 1 270 ? 8.975 -1.123 -23.021 1.00 79.25 270 ASP A C 1
ATOM 2186 O O . ASP A 1 270 ? 9.455 -0.844 -21.928 1.00 79.25 270 ASP A O 1
ATOM 2190 N N . GLU A 1 271 ? 9.686 -1.045 -24.149 1.00 73.69 271 GLU A N 1
ATOM 2191 C CA . GLU A 1 271 ? 11.089 -0.610 -24.209 1.00 73.69 271 GLU A CA 1
ATOM 2192 C C . GLU A 1 271 ? 11.295 0.801 -23.630 1.00 73.69 271 GLU A C 1
ATOM 2194 O O . GLU A 1 271 ? 12.251 1.034 -22.894 1.00 73.69 271 GLU A O 1
ATOM 2199 N N . VAL A 1 272 ? 10.348 1.722 -23.850 1.00 67.75 272 VAL A N 1
ATOM 2200 C CA . VAL A 1 272 ? 10.405 3.082 -23.287 1.00 67.75 272 VAL A CA 1
ATOM 2201 C C . VAL A 1 272 ? 10.228 3.038 -21.770 1.00 67.75 272 VAL A C 1
ATOM 2203 O O . VAL A 1 272 ? 10.917 3.733 -21.027 1.00 67.75 272 VAL A O 1
ATOM 2206 N N . ILE A 1 273 ? 9.306 2.203 -21.286 1.00 73.00 273 ILE A N 1
ATOM 2207 C CA . ILE A 1 273 ? 9.065 2.010 -19.852 1.00 73.00 273 ILE A CA 1
ATOM 2208 C C . ILE A 1 273 ? 10.260 1.324 -19.182 1.00 73.00 273 ILE A C 1
ATOM 2210 O O . ILE A 1 273 ? 10.626 1.677 -18.058 1.00 73.00 273 ILE A O 1
ATOM 2214 N N . GLN A 1 274 ? 10.870 0.350 -19.854 1.00 79.19 274 GLN A N 1
ATOM 2215 C CA . GLN A 1 274 ? 12.067 -0.330 -19.384 1.00 79.19 274 GLN A CA 1
ATOM 2216 C C . GLN A 1 274 ? 13.220 0.661 -19.200 1.00 79.19 274 GLN A C 1
ATOM 2218 O O . GLN A 1 274 ? 13.850 0.645 -18.144 1.00 79.19 274 GLN A O 1
ATOM 2223 N N . ASP A 1 275 ? 13.422 1.576 -20.146 1.00 67.56 275 ASP A N 1
ATOM 2224 C CA . ASP A 1 275 ? 14.425 2.635 -20.030 1.00 67.56 275 ASP A CA 1
ATOM 2225 C C . ASP A 1 275 ? 14.203 3.494 -18.771 1.00 67.56 275 ASP A C 1
ATOM 2227 O O . ASP A 1 275 ? 15.120 3.698 -17.972 1.00 67.56 275 ASP A O 1
ATOM 2231 N N . PHE A 1 276 ? 12.964 3.929 -18.504 1.00 66.50 276 PHE A N 1
ATOM 2232 C CA . PHE A 1 276 ? 12.635 4.633 -17.255 1.00 66.50 276 PHE A CA 1
ATOM 2233 C C . PHE A 1 276 ? 12.917 3.793 -15.998 1.00 66.50 276 PHE A C 1
ATOM 2235 O O . PHE A 1 276 ? 13.383 4.318 -14.980 1.00 66.50 276 PHE A O 1
ATOM 2242 N N . GLN A 1 277 ? 12.624 2.492 -16.045 1.00 74.62 277 GLN A N 1
ATOM 2243 C CA . GLN A 1 277 ? 12.861 1.574 -14.934 1.00 74.62 277 GLN A CA 1
ATOM 2244 C C . GLN A 1 277 ? 14.359 1.384 -14.663 1.00 74.62 277 GLN A C 1
ATOM 2246 O O . GLN A 1 277 ? 14.767 1.363 -13.500 1.00 74.62 277 GLN A O 1
ATOM 2251 N N . GLU A 1 278 ? 15.190 1.295 -15.698 1.00 74.25 278 GLU A N 1
ATOM 2252 C CA . GLU A 1 278 ? 16.644 1.195 -15.564 1.00 74.25 278 GLU A CA 1
ATOM 2253 C C . GLU A 1 278 ? 17.240 2.442 -14.902 1.00 74.25 278 GLU A C 1
ATOM 2255 O O . GLU A 1 278 ? 18.051 2.319 -13.977 1.00 74.25 278 GLU A O 1
ATOM 2260 N N . LEU A 1 279 ? 16.761 3.635 -15.264 1.00 65.62 279 LEU A N 1
ATOM 2261 C CA . LEU A 1 279 ? 17.138 4.880 -14.586 1.00 65.62 279 LEU A CA 1
ATOM 2262 C C . LEU A 1 279 ? 16.758 4.860 -13.103 1.00 65.62 279 LEU A C 1
ATOM 2264 O O . LEU A 1 279 ? 17.572 5.194 -12.236 1.00 65.62 279 LEU A O 1
ATOM 2268 N N . ALA A 1 280 ? 15.546 4.403 -12.782 1.00 67.94 280 ALA A N 1
ATOM 2269 C CA . ALA A 1 280 ? 15.100 4.263 -11.398 1.00 67.94 280 ALA A CA 1
ATOM 2270 C C . ALA A 1 280 ? 15.947 3.235 -10.615 1.00 67.94 280 ALA A C 1
ATOM 2272 O O . ALA A 1 280 ? 16.255 3.432 -9.434 1.00 67.94 280 ALA A O 1
ATOM 2273 N N . ILE A 1 281 ? 16.368 2.142 -11.258 1.00 73.81 281 ILE A N 1
ATOM 2274 C CA . ILE A 1 281 ? 17.251 1.111 -10.694 1.00 73.81 281 ILE A CA 1
ATOM 2275 C C . ILE A 1 281 ? 18.640 1.672 -10.378 1.00 73.81 281 ILE A C 1
ATOM 2277 O O . ILE A 1 281 ? 19.167 1.442 -9.278 1.00 73.81 281 ILE A O 1
ATOM 2281 N N . GLN A 1 282 ? 19.233 2.407 -11.318 1.00 69.44 282 GLN A N 1
ATOM 2282 C CA . GLN A 1 282 ? 20.530 3.055 -11.137 1.00 69.44 282 GLN A CA 1
ATOM 2283 C C . GLN A 1 282 ? 20.458 4.069 -9.993 1.00 69.44 282 GLN A C 1
ATOM 2285 O O . GLN A 1 282 ? 21.286 4.027 -9.080 1.00 69.44 282 GLN A O 1
ATOM 2290 N N . TYR A 1 283 ? 19.390 4.873 -9.962 1.00 65.69 283 TYR A N 1
ATOM 2291 C CA . TYR A 1 283 ? 19.093 5.797 -8.869 1.00 65.69 283 TYR A CA 1
ATOM 2292 C C . TYR A 1 283 ? 19.012 5.112 -7.515 1.00 65.69 283 TYR A C 1
ATOM 2294 O O . TYR A 1 283 ? 19.662 5.532 -6.554 1.00 65.69 283 TYR A O 1
ATOM 2302 N N . THR A 1 284 ? 18.273 4.010 -7.445 1.00 68.44 284 THR A N 1
ATOM 2303 C CA . THR A 1 284 ? 18.129 3.247 -6.207 1.00 68.44 284 THR A CA 1
ATOM 2304 C C . THR A 1 284 ? 19.472 2.706 -5.721 1.00 68.44 284 THR A C 1
ATOM 2306 O O . THR A 1 284 ? 19.772 2.771 -4.529 1.00 68.44 284 THR A O 1
ATOM 2309 N N . THR A 1 285 ? 20.294 2.187 -6.635 1.00 71.62 285 THR A N 1
ATOM 2310 C CA . THR A 1 285 ? 21.604 1.606 -6.312 1.00 71.62 285 THR A CA 1
ATOM 2311 C C . THR A 1 285 ? 22.565 2.671 -5.787 1.00 71.62 285 THR A C 1
ATOM 2313 O O . THR A 1 285 ? 23.135 2.501 -4.710 1.00 71.62 285 THR A O 1
ATOM 2316 N N . ALA A 1 286 ? 22.682 3.795 -6.497 1.00 63.69 286 ALA A N 1
ATOM 2317 C CA . ALA A 1 286 ? 23.579 4.886 -6.137 1.00 63.69 286 ALA A CA 1
ATOM 2318 C C . ALA A 1 286 ? 23.143 5.597 -4.846 1.00 63.69 286 ALA A C 1
ATOM 2320 O O . ALA A 1 286 ? 23.967 5.831 -3.962 1.00 63.69 286 ALA A O 1
ATOM 2321 N N . SER A 1 287 ? 21.843 5.867 -4.663 1.00 62.69 287 SER A N 1
ATOM 2322 C CA . SER A 1 287 ? 21.339 6.530 -3.450 1.00 62.69 287 SER A CA 1
ATOM 2323 C C . SER A 1 287 ? 21.562 5.708 -2.177 1.00 62.69 287 SER A C 1
ATOM 2325 O O . SER A 1 287 ? 21.640 6.287 -1.092 1.00 62.69 287 SER A O 1
ATOM 2327 N N . ASN A 1 288 ? 21.641 4.381 -2.283 1.00 66.31 288 ASN A N 1
ATOM 2328 C CA . ASN A 1 288 ? 21.963 3.513 -1.151 1.00 66.31 288 ASN A CA 1
ATOM 2329 C C . ASN A 1 288 ? 23.467 3.524 -0.809 1.00 66.31 288 ASN A C 1
ATOM 2331 O O . ASN A 1 288 ? 23.837 3.095 0.281 1.00 66.31 288 ASN A O 1
ATOM 2335 N N . GLN A 1 289 ? 24.320 4.013 -1.717 1.00 60.97 289 GLN A N 1
ATOM 2336 C CA . GLN A 1 289 ? 25.782 4.054 -1.589 1.00 60.97 289 GLN A CA 1
ATOM 2337 C C . GLN A 1 289 ? 26.325 5.465 -1.268 1.00 60.97 289 GLN A C 1
ATOM 2339 O O . GLN A 1 289 ? 27.389 5.577 -0.662 1.00 60.97 289 GLN A O 1
ATOM 2344 N N . GLY A 1 290 ? 25.593 6.539 -1.597 1.00 51.66 290 GLY A N 1
ATOM 2345 C CA . GLY A 1 290 ? 25.944 7.934 -1.295 1.00 51.66 290 GLY A CA 1
ATOM 2346 C C . GLY A 1 290 ? 24.708 8.845 -1.304 1.00 51.66 290 GLY A C 1
ATOM 2347 O O . GLY A 1 290 ? 23.779 8.630 -2.073 1.00 51.66 290 GLY A O 1
ATOM 2348 N N . GLY A 1 291 ? 24.644 9.835 -0.406 1.00 51.00 291 GLY A N 1
ATOM 2349 C CA . GLY A 1 291 ? 23.432 10.629 -0.135 1.00 51.00 291 GLY A CA 1
ATOM 2350 C C . GLY A 1 291 ? 22.759 11.295 -1.354 1.00 51.00 291 GLY A C 1
ATOM 2351 O O . GLY A 1 291 ? 23.408 11.661 -2.332 1.00 51.00 291 GLY A O 1
ATOM 2352 N N . ILE A 1 292 ? 21.440 11.512 -1.233 1.00 47.03 292 ILE A N 1
ATOM 2353 C CA . ILE A 1 292 ? 20.470 11.905 -2.284 1.00 47.03 292 ILE A CA 1
ATOM 2354 C C . ILE A 1 292 ? 20.947 13.062 -3.191 1.00 47.03 292 ILE A C 1
ATOM 2356 O O . ILE A 1 292 ? 20.721 13.027 -4.399 1.00 47.03 292 ILE A O 1
ATOM 2360 N N . ASN A 1 293 ? 21.642 14.064 -2.641 1.00 46.12 293 ASN A N 1
ATOM 2361 C CA . ASN A 1 293 ? 22.059 15.255 -3.394 1.00 46.12 293 ASN A CA 1
ATOM 2362 C C . ASN A 1 293 ? 23.206 14.998 -4.386 1.00 46.12 293 ASN A C 1
ATOM 2364 O O . ASN A 1 293 ? 23.220 15.610 -5.449 1.00 46.12 293 ASN A O 1
ATOM 2368 N N . GLY A 1 294 ? 24.146 14.103 -4.065 1.00 46.28 294 GLY A N 1
ATOM 2369 C CA . GLY A 1 294 ? 25.245 13.761 -4.978 1.00 46.28 294 GLY A CA 1
ATOM 2370 C C . GLY A 1 294 ? 24.759 12.919 -6.157 1.00 46.28 294 GLY A C 1
ATOM 2371 O O . GLY A 1 294 ? 25.191 13.112 -7.285 1.00 46.28 294 GLY A O 1
ATOM 2372 N N . VAL A 1 295 ? 23.776 12.056 -5.900 1.00 45.72 295 VAL A N 1
ATOM 2373 C CA . VAL A 1 295 ? 23.256 11.077 -6.859 1.00 45.72 295 VAL A CA 1
ATOM 2374 C C . VAL A 1 295 ? 22.259 11.687 -7.848 1.00 45.72 295 VAL A C 1
ATOM 2376 O O . VAL A 1 295 ? 22.294 11.344 -9.024 1.00 45.72 295 VAL A O 1
ATOM 2379 N N . MET A 1 296 ? 21.415 12.639 -7.430 1.00 43.22 296 MET A N 1
ATOM 2380 C CA . MET A 1 296 ? 20.545 13.383 -8.362 1.00 43.22 296 MET A CA 1
ATOM 2381 C C . MET A 1 296 ? 21.356 14.198 -9.380 1.00 43.22 296 MET A C 1
ATOM 2383 O O . MET A 1 296 ? 21.018 14.232 -10.563 1.00 43.22 296 MET A O 1
A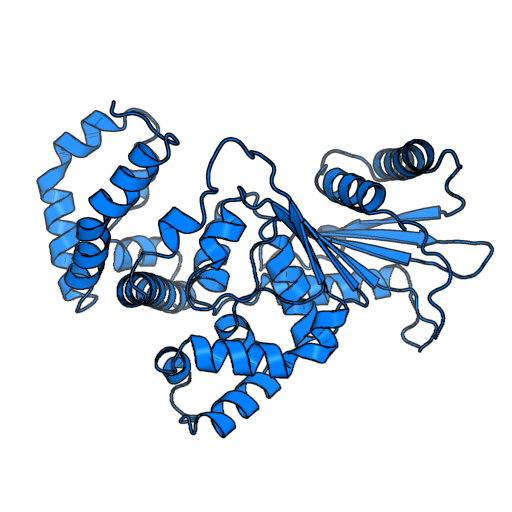TOM 2387 N N . GLN A 1 297 ? 22.465 14.794 -8.929 1.00 44.06 297 GLN A N 1
ATOM 2388 C CA . GLN A 1 297 ? 23.419 15.481 -9.797 1.00 44.06 297 GLN A CA 1
ATOM 2389 C C . GLN A 1 297 ? 24.189 14.500 -10.697 1.00 44.06 297 GLN A C 1
ATOM 2391 O O . GLN A 1 297 ? 24.589 14.864 -11.797 1.00 44.06 297 GLN A O 1
ATOM 2396 N N . GLU A 1 298 ? 24.390 13.260 -10.255 1.00 41.28 298 GLU A N 1
ATOM 2397 C CA . GLU A 1 298 ? 25.145 12.243 -10.990 1.00 41.28 298 GLU A CA 1
ATOM 2398 C C . GLU A 1 298 ? 24.307 11.467 -12.021 1.00 41.28 298 GLU A C 1
ATOM 2400 O O . GLU A 1 298 ? 24.842 11.105 -13.064 1.00 41.28 298 GLU A O 1
ATOM 2405 N N . ILE A 1 299 ? 23.008 11.265 -11.773 1.00 38.59 299 ILE A N 1
ATOM 2406 C CA . ILE A 1 299 ? 22.104 10.459 -12.621 1.00 38.59 299 ILE A CA 1
ATOM 2407 C C . ILE A 1 299 ? 21.268 11.307 -13.564 1.00 38.59 299 ILE A C 1
ATOM 2409 O O . ILE A 1 299 ? 21.079 10.945 -14.719 1.00 38.59 299 ILE A O 1
ATOM 2413 N N . PHE A 1 300 ? 20.780 12.449 -13.090 1.00 42.25 300 PHE A N 1
ATOM 2414 C CA . PHE A 1 300 ? 19.960 13.342 -13.904 1.00 42.25 300 PHE A CA 1
ATOM 2415 C C . PHE A 1 300 ? 20.745 14.562 -14.382 1.00 42.25 300 PHE A C 1
ATOM 2417 O O . PHE A 1 300 ? 20.213 15.369 -15.134 1.00 42.25 300 PHE A O 1
ATOM 2424 N N . GLY A 1 301 ? 21.994 14.747 -13.925 1.00 40.62 301 GLY A N 1
ATOM 2425 C CA . GLY A 1 301 ? 22.814 15.933 -14.213 1.00 40.62 301 GLY A CA 1
ATOM 2426 C C . GLY A 1 301 ? 22.266 17.196 -13.555 1.00 40.62 301 GLY A C 1
ATOM 2427 O O . GLY A 1 301 ? 22.885 18.252 -13.624 1.00 40.62 301 GLY A O 1
ATOM 2428 N N . VAL A 1 302 ? 21.105 17.097 -12.905 1.00 41.69 302 VAL A N 1
ATOM 2429 C CA . VAL A 1 302 ? 20.339 18.201 -12.351 1.00 41.69 302 VAL A CA 1
ATOM 2430 C C . VAL A 1 302 ? 20.932 18.587 -11.006 1.00 41.69 302 VAL A C 1
ATOM 2432 O O . VAL A 1 302 ? 20.822 17.874 -10.008 1.00 41.69 302 VAL A O 1
ATOM 2435 N N . ASN A 1 303 ? 21.547 19.765 -10.963 1.00 44.66 303 ASN A N 1
ATOM 2436 C CA . ASN A 1 303 ? 21.894 20.403 -9.705 1.00 44.66 303 ASN A CA 1
ATOM 2437 C C . ASN A 1 303 ? 20.599 20.857 -9.011 1.00 44.66 303 ASN A C 1
ATOM 2439 O O . ASN A 1 303 ? 19.972 21.834 -9.420 1.00 44.66 303 ASN A O 1
ATOM 2443 N N . MET A 1 304 ? 20.195 20.175 -7.938 1.00 42.59 304 MET A N 1
ATOM 2444 C CA . MET A 1 304 ? 18.966 20.499 -7.199 1.00 42.59 304 MET A CA 1
ATOM 2445 C C . MET A 1 304 ? 18.977 21.908 -6.574 1.00 42.59 304 MET A C 1
ATOM 2447 O O . MET A 1 304 ? 17.915 22.462 -6.297 1.00 42.59 304 MET A O 1
ATOM 2451 N N . ASN A 1 305 ? 20.145 22.553 -6.434 1.00 41.66 305 ASN A N 1
ATOM 2452 C CA . ASN A 1 305 ? 20.223 23.970 -6.053 1.00 41.66 305 ASN A CA 1
ATOM 2453 C C . ASN A 1 305 ? 19.727 24.919 -7.159 1.00 41.66 305 ASN A C 1
ATOM 2455 O O . ASN A 1 305 ? 19.422 26.074 -6.868 1.00 41.66 305 ASN A O 1
ATOM 2459 N N . ILE A 1 306 ? 19.656 24.460 -8.413 1.00 40.56 306 ILE A N 1
ATOM 2460 C CA . ILE A 1 306 ? 19.045 25.181 -9.539 1.00 40.56 306 ILE A CA 1
ATOM 2461 C C . ILE A 1 306 ? 17.532 24.952 -9.529 1.00 40.56 306 ILE A C 1
ATOM 2463 O O . ILE A 1 306 ? 16.787 25.916 -9.639 1.00 40.56 306 ILE A O 1
ATOM 2467 N N . VAL A 1 307 ? 17.068 23.722 -9.286 1.00 38.00 307 VAL A N 1
ATOM 2468 C CA . VAL A 1 307 ? 15.630 23.393 -9.185 1.00 38.00 307 VAL A CA 1
ATOM 2469 C C . VAL A 1 307 ? 14.950 24.153 -8.045 1.00 38.00 307 VAL A C 1
ATOM 2471 O O . VAL A 1 307 ? 13.882 24.726 -8.237 1.00 38.00 307 VAL A O 1
ATOM 2474 N N . ASN A 1 308 ? 15.619 24.285 -6.898 1.00 39.09 308 ASN A N 1
ATOM 2475 C CA . ASN A 1 308 ? 15.131 25.094 -5.777 1.00 39.09 308 ASN A CA 1
ATOM 2476 C C . ASN A 1 308 ? 15.048 26.605 -6.087 1.00 39.09 308 ASN A C 1
ATOM 2478 O O . ASN A 1 308 ? 14.409 27.339 -5.341 1.00 39.09 308 ASN A O 1
ATOM 2482 N N . LYS A 1 309 ? 15.666 27.084 -7.179 1.00 38.69 309 LYS A N 1
ATOM 2483 C CA . LYS A 1 309 ? 15.571 28.474 -7.665 1.00 38.69 309 LYS A CA 1
ATOM 2484 C C . LYS A 1 309 ? 14.500 28.672 -8.749 1.00 38.69 309 LYS A C 1
ATOM 2486 O O . LYS A 1 309 ? 14.229 29.808 -9.121 1.00 38.69 309 LYS A O 1
ATOM 2491 N N . ILE A 1 310 ? 13.884 27.599 -9.260 1.00 40.94 310 ILE A N 1
ATOM 2492 C CA . ILE A 1 310 ? 12.856 27.657 -10.322 1.00 40.94 310 ILE A CA 1
ATOM 2493 C C . ILE A 1 310 ? 11.490 28.120 -9.777 1.00 40.94 310 ILE A C 1
ATOM 2495 O O . ILE A 1 310 ? 10.628 28.523 -10.555 1.00 40.94 310 ILE A O 1
ATOM 2499 N N . GLY A 1 311 ? 11.321 28.166 -8.450 1.00 37.53 311 GLY A N 1
ATOM 2500 C CA . GLY A 1 311 ? 10.083 28.565 -7.772 1.00 37.53 311 GLY A CA 1
ATOM 2501 C C . GLY A 1 311 ? 9.596 30.002 -8.002 1.00 37.53 311 GLY A C 1
ATOM 2502 O O . GLY A 1 311 ? 8.455 30.271 -7.651 1.00 37.53 311 GLY A O 1
ATOM 2503 N N . ASP A 1 312 ? 10.390 30.889 -8.622 1.00 39.06 312 ASP A N 1
ATOM 2504 C CA . ASP A 1 312 ? 10.021 32.310 -8.773 1.00 39.06 312 ASP A CA 1
ATOM 2505 C C . ASP A 1 312 ? 9.917 32.836 -10.222 1.00 39.06 312 ASP A C 1
ATOM 2507 O O . ASP A 1 312 ? 9.390 33.932 -10.414 1.00 39.06 312 ASP A O 1
ATOM 2511 N N . ASN A 1 313 ? 10.389 32.123 -11.263 1.00 44.25 313 ASN A N 1
ATOM 2512 C CA . ASN A 1 313 ? 10.157 32.527 -12.672 1.00 44.25 313 ASN A CA 1
ATOM 2513 C C . ASN A 1 313 ? 10.633 31.482 -13.710 1.00 44.25 313 ASN A C 1
ATOM 2515 O O . ASN A 1 313 ? 11.744 31.551 -14.246 1.00 44.25 313 ASN A O 1
ATOM 2519 N N . SER A 1 314 ? 9.779 30.508 -14.021 1.00 42.28 314 SER A N 1
ATOM 2520 C CA . SER A 1 314 ? 10.109 29.284 -14.774 1.00 42.28 314 SER A CA 1
ATOM 2521 C C . SER A 1 314 ? 10.570 29.483 -16.230 1.00 42.28 314 SER A C 1
ATOM 2523 O O . SER A 1 314 ? 11.416 28.728 -16.705 1.00 42.28 314 SER A O 1
ATOM 2525 N N . LEU A 1 315 ? 10.099 30.512 -16.942 1.00 34.12 315 LEU A N 1
ATOM 2526 C CA . LEU A 1 315 ? 10.391 30.707 -18.376 1.00 34.12 315 LEU A CA 1
ATOM 2527 C C . LEU A 1 315 ? 11.761 31.350 -18.668 1.00 34.12 315 LEU A C 1
ATOM 2529 O O . LEU A 1 315 ? 12.374 31.076 -19.699 1.00 34.12 315 LEU A O 1
ATOM 2533 N N . LYS A 1 316 ? 12.282 32.188 -17.762 1.00 38.44 316 LYS A N 1
ATOM 2534 C CA . LYS A 1 316 ? 13.512 32.972 -18.001 1.00 38.44 316 LYS A CA 1
ATOM 2535 C C . LYS A 1 316 ? 14.793 32.173 -17.727 1.00 38.44 316 LYS A C 1
ATOM 2537 O O . LYS A 1 316 ? 15.814 32.403 -18.372 1.00 38.44 316 LYS A O 1
ATOM 2542 N N . THR A 1 317 ? 14.725 31.213 -16.807 1.00 41.94 317 THR A N 1
ATOM 2543 C CA . THR A 1 317 ? 15.844 30.339 -16.409 1.00 41.94 317 THR A CA 1
ATOM 2544 C C . THR A 1 317 ? 16.117 29.242 -17.443 1.00 41.94 317 THR A C 1
ATOM 2546 O O . THR A 1 317 ? 17.271 28.886 -17.667 1.00 41.94 317 THR A O 1
ATOM 2549 N N . TYR A 1 318 ? 15.075 28.757 -18.130 1.00 35.06 318 TYR A N 1
ATOM 2550 C CA . TYR A 1 318 ? 15.203 27.787 -19.224 1.00 35.06 318 TYR A CA 1
ATOM 2551 C C . TYR A 1 318 ? 15.901 28.395 -20.456 1.00 35.06 318 TYR A C 1
ATOM 2553 O O . TYR A 1 318 ? 16.751 27.756 -21.067 1.00 35.06 318 TYR A O 1
ATOM 2561 N N . MET A 1 319 ? 1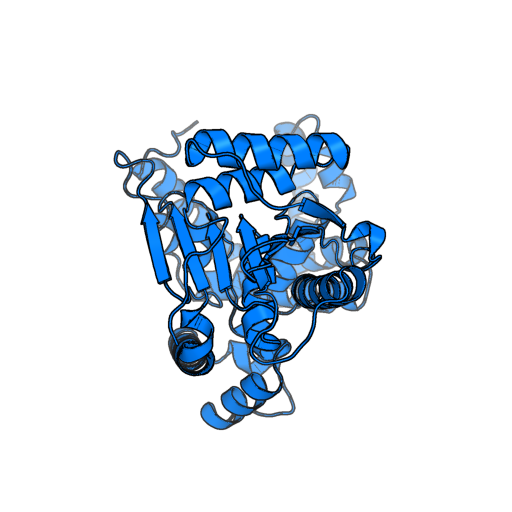5.619 29.666 -20.773 1.00 37.62 319 MET A N 1
ATOM 2562 C CA . MET A 1 319 ? 16.216 30.358 -21.926 1.00 37.62 319 MET A CA 1
ATOM 2563 C C . MET A 1 319 ? 17.639 30.896 -21.692 1.00 37.62 319 MET A C 1
ATOM 2565 O O . MET A 1 319 ? 18.310 31.254 -22.654 1.00 37.62 319 MET A O 1
ATOM 2569 N N . THR A 1 320 ? 18.121 30.978 -20.447 1.00 43.75 320 THR A N 1
ATOM 2570 C CA . THR A 1 320 ? 19.432 31.587 -20.132 1.00 43.75 320 THR A CA 1
ATOM 2571 C C . THR A 1 320 ? 20.565 30.587 -19.890 1.00 43.75 320 THR A C 1
ATOM 2573 O O . THR A 1 320 ? 21.721 3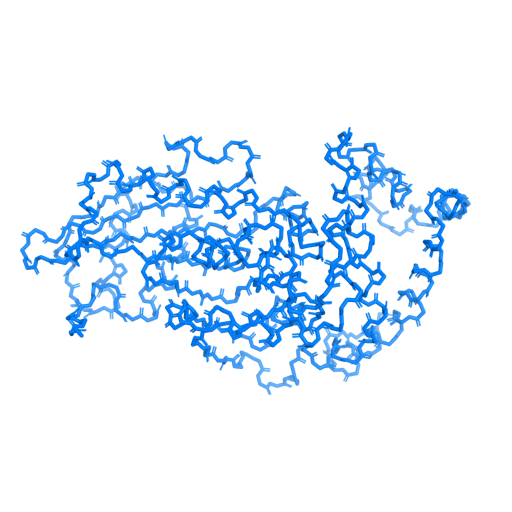0.979 -20.011 1.00 43.75 320 THR A O 1
ATOM 2576 N N . ASN A 1 321 ? 20.273 29.304 -19.632 1.00 44.25 321 ASN A N 1
ATOM 2577 C CA . ASN A 1 321 ? 21.286 28.290 -19.273 1.00 44.25 321 ASN A CA 1
ATOM 2578 C C . ASN A 1 321 ? 21.356 27.097 -20.250 1.00 44.25 321 ASN A C 1
ATOM 2580 O O . ASN A 1 321 ? 21.784 26.004 -19.884 1.00 44.25 321 ASN A O 1
ATOM 2584 N N . GLN A 1 322 ? 20.956 27.297 -21.506 1.00 42.47 322 GLN A N 1
ATOM 2585 C CA . GLN A 1 322 ? 20.851 26.247 -22.530 1.00 42.47 322 GLN A CA 1
ATOM 2586 C C . GLN A 1 322 ? 22.174 25.484 -22.757 1.00 42.47 322 GLN A C 1
ATOM 2588 O O . GLN A 1 322 ? 22.195 24.259 -22.814 1.00 42.47 322 GLN A O 1
ATOM 2593 N N . THR A 1 323 ? 23.304 26.194 -22.766 1.00 44.56 323 THR A N 1
ATOM 2594 C CA . THR A 1 323 ? 24.650 25.615 -22.929 1.00 44.56 323 THR A CA 1
ATOM 2595 C C . THR A 1 323 ? 25.082 24.750 -21.740 1.00 44.56 323 THR A C 1
ATOM 2597 O O . THR A 1 323 ? 25.852 23.804 -21.899 1.00 44.56 323 THR A O 1
ATOM 2600 N N . GLU A 1 324 ? 24.598 25.073 -20.540 1.00 39.16 324 GLU A N 1
ATOM 2601 C CA . GLU A 1 324 ? 24.901 24.339 -19.310 1.00 39.16 324 GLU A CA 1
ATOM 2602 C C . GLU A 1 324 ? 24.066 23.051 -19.239 1.00 39.16 324 GLU A C 1
ATOM 2604 O O . GLU A 1 324 ? 24.595 21.995 -18.900 1.00 39.16 324 GLU A O 1
ATOM 2609 N N . ILE A 1 325 ? 22.809 23.109 -19.697 1.00 40.06 325 ILE A N 1
ATOM 2610 C CA . ILE A 1 325 ? 21.909 21.957 -19.861 1.00 40.06 325 ILE A CA 1
ATOM 2611 C C . ILE A 1 325 ? 22.438 20.994 -20.937 1.00 40.06 325 ILE A C 1
ATOM 2613 O O . ILE A 1 325 ? 22.546 19.794 -20.688 1.00 40.06 325 ILE A O 1
ATOM 2617 N N . ASP A 1 326 ? 22.871 21.499 -22.094 1.00 43.88 326 ASP A N 1
ATOM 2618 C CA . ASP A 1 326 ? 23.490 20.678 -23.145 1.00 43.88 326 ASP A CA 1
ATOM 2619 C C . ASP A 1 326 ? 24.821 20.059 -22.686 1.00 43.88 326 ASP A C 1
ATOM 2621 O O . ASP A 1 326 ? 25.160 18.923 -23.034 1.00 43.88 326 ASP A O 1
ATOM 2625 N N . GLY A 1 327 ? 25.589 20.795 -21.877 1.00 42.75 327 GLY A N 1
ATOM 2626 C CA . GLY A 1 327 ? 26.806 20.305 -21.233 1.00 42.75 327 GLY A CA 1
ATOM 2627 C C . GLY A 1 327 ? 26.528 19.192 -20.220 1.00 42.75 327 GLY A C 1
ATOM 2628 O O . GLY A 1 327 ? 27.243 18.188 -20.207 1.00 42.75 327 GLY A O 1
ATOM 2629 N N . MET A 1 328 ? 25.466 19.334 -19.423 1.00 39.94 328 MET A N 1
ATOM 2630 C CA . MET A 1 328 ? 24.985 18.319 -18.482 1.00 39.94 328 MET A CA 1
ATOM 2631 C C . MET A 1 328 ? 24.564 17.044 -19.215 1.00 39.94 328 MET A C 1
ATOM 2633 O O . MET A 1 328 ? 25.039 15.964 -18.877 1.00 39.94 328 MET A O 1
ATOM 2637 N N . ILE A 1 329 ? 23.764 17.176 -20.274 1.00 41.22 329 ILE A N 1
ATOM 2638 C CA . ILE A 1 329 ? 23.287 16.081 -21.132 1.00 41.22 329 ILE A CA 1
ATOM 2639 C C . ILE A 1 329 ? 24.465 15.301 -21.755 1.00 41.22 329 ILE A C 1
ATOM 2641 O O . ILE A 1 329 ? 24.476 14.071 -21.748 1.00 41.22 329 ILE A O 1
ATOM 2645 N N . ARG A 1 330 ? 25.527 15.985 -22.206 1.00 46.50 330 ARG A N 1
ATOM 2646 C CA . ARG A 1 330 ? 26.733 15.330 -22.760 1.00 46.50 330 ARG A CA 1
ATOM 2647 C C . ARG A 1 330 ? 27.635 14.668 -21.714 1.00 46.50 330 ARG A C 1
ATOM 2649 O O . ARG A 1 330 ? 28.334 13.710 -22.039 1.00 46.50 330 ARG A O 1
ATOM 2656 N N . GLN A 1 331 ? 27.701 15.193 -20.490 1.00 41.16 331 GLN A N 1
ATOM 2657 C CA . GLN A 1 331 ? 28.483 14.578 -19.406 1.00 41.16 331 GLN A CA 1
ATOM 2658 C C . GLN A 1 331 ? 27.773 13.361 -18.802 1.00 41.16 331 GLN A C 1
ATOM 2660 O O . GLN A 1 331 ? 28.436 12.413 -18.383 1.00 41.16 331 GLN A O 1
ATOM 2665 N N . LEU A 1 332 ? 26.444 13.381 -18.813 1.00 39.97 332 LEU A N 1
ATOM 2666 C CA . LEU A 1 332 ? 25.563 12.297 -18.395 1.00 39.97 332 LEU A CA 1
ATOM 2667 C C . LEU A 1 332 ? 25.736 11.026 -19.237 1.00 39.97 332 LEU A C 1
ATOM 2669 O O . LEU A 1 332 ? 25.948 9.955 -18.674 1.00 39.97 332 LEU A O 1
ATOM 2673 N N .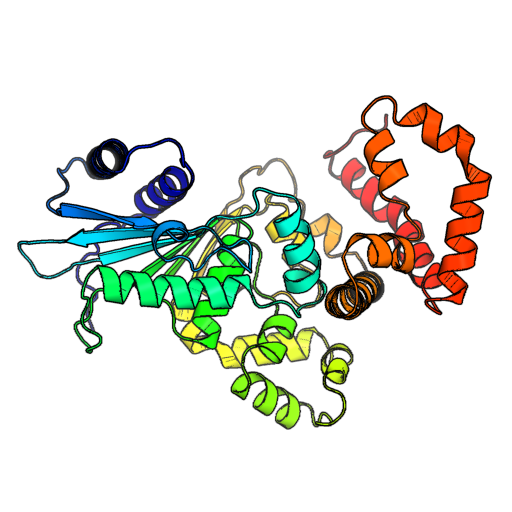 ASP A 1 333 ? 25.777 11.152 -20.566 1.00 41.72 333 ASP A N 1
ATOM 2674 C CA . ASP A 1 333 ? 25.998 10.016 -21.482 1.00 41.72 333 ASP A CA 1
ATOM 2675 C C . ASP A 1 333 ? 27.314 9.270 -21.239 1.00 41.72 333 ASP A C 1
ATOM 2677 O O . ASP A 1 333 ? 27.434 8.064 -21.435 1.00 41.72 333 ASP A O 1
ATOM 2681 N N . LYS A 1 334 ? 28.336 10.010 -20.798 1.00 45.12 334 LYS A N 1
ATOM 2682 C CA . LYS A 1 334 ? 29.664 9.453 -20.528 1.00 45.12 334 LYS A CA 1
ATOM 2683 C C . LYS A 1 334 ? 29.720 8.654 -19.229 1.00 45.12 334 LYS A C 1
ATOM 2685 O O . LYS A 1 334 ? 30.615 7.824 -19.088 1.00 45.12 334 LYS A O 1
ATOM 2690 N N . LYS A 1 335 ? 28.830 8.930 -18.271 1.00 40.53 335 LYS A N 1
ATOM 2691 C CA . LYS A 1 335 ? 28.794 8.266 -16.957 1.00 40.53 335 LYS A CA 1
ATOM 2692 C C . LYS A 1 335 ? 27.778 7.130 -16.896 1.00 40.53 335 LYS A C 1
ATOM 2694 O O . LYS A 1 335 ? 28.016 6.157 -16.187 1.00 40.53 335 LYS A O 1
ATOM 2699 N N . VAL A 1 336 ? 26.690 7.246 -17.653 1.00 42.69 336 VAL A N 1
ATOM 2700 C CA . VAL A 1 336 ? 25.661 6.219 -17.818 1.00 42.69 336 VAL A CA 1
ATOM 2701 C C . VAL A 1 336 ? 25.545 5.923 -19.317 1.00 42.69 336 VAL A C 1
ATOM 2703 O O . VAL A 1 336 ? 24.793 6.603 -20.017 1.00 42.69 336 VAL A O 1
ATOM 2706 N N . PRO A 1 337 ? 26.322 4.958 -19.844 1.00 44.88 337 PRO A N 1
ATOM 2707 C CA . PRO A 1 337 ? 26.290 4.627 -21.263 1.00 44.88 337 PRO A CA 1
ATOM 2708 C C . PRO A 1 337 ? 24.873 4.242 -21.692 1.00 44.88 337 PRO A C 1
ATOM 2710 O O . PRO A 1 337 ? 24.279 3.342 -21.105 1.00 44.88 337 PRO A O 1
ATOM 2713 N N . GLY A 1 338 ? 24.338 4.925 -22.704 1.00 48.12 338 GLY A N 1
ATOM 2714 C CA . GLY A 1 338 ? 22.976 4.701 -23.192 1.00 48.12 338 GLY A CA 1
ATOM 2715 C C . GLY A 1 338 ? 21.933 5.663 -22.623 1.00 48.12 338 GLY A C 1
ATOM 2716 O O . GLY A 1 338 ? 20.847 5.742 -23.183 1.00 48.12 338 GLY A O 1
ATOM 2717 N N . LEU A 1 339 ? 22.253 6.476 -21.610 1.00 48.00 339 LEU A N 1
ATOM 2718 C CA . LEU A 1 339 ? 21.321 7.455 -21.038 1.00 48.00 339 LEU A CA 1
ATOM 2719 C C . LEU A 1 339 ? 20.809 8.469 -22.068 1.00 48.00 339 LEU A C 1
ATOM 2721 O O . LEU A 1 339 ? 19.628 8.806 -22.037 1.00 48.00 339 LEU A O 1
ATOM 2725 N N . LEU A 1 340 ? 21.640 8.937 -23.012 1.00 48.97 340 LEU A N 1
ATOM 2726 C CA . LEU A 1 340 ? 21.128 9.789 -24.095 1.00 48.97 340 LEU A CA 1
ATOM 2727 C C . LEU A 1 340 ? 20.148 9.056 -24.985 1.00 48.97 340 LEU A C 1
ATOM 2729 O O . LEU A 1 340 ? 19.186 9.666 -25.436 1.00 48.97 340 LEU A O 1
ATOM 2733 N N . GLN A 1 341 ? 20.392 7.776 -25.247 1.00 53.94 341 GLN A N 1
ATOM 2734 C CA . GLN A 1 341 ? 19.480 6.969 -26.036 1.00 53.94 341 GLN A CA 1
ATOM 2735 C C . GLN A 1 341 ? 18.149 6.812 -25.293 1.00 53.94 341 GLN A C 1
ATOM 2737 O O . GLN A 1 341 ? 17.118 7.068 -25.895 1.00 53.94 341 GLN A O 1
ATOM 2742 N N . GLN A 1 342 ? 18.172 6.538 -23.986 1.00 52.44 342 GLN A N 1
ATOM 2743 C CA . GLN A 1 342 ? 16.981 6.427 -23.134 1.00 52.44 342 GLN A CA 1
ATOM 2744 C C . GLN A 1 342 ? 16.203 7.748 -23.056 1.00 52.44 342 GLN A C 1
ATOM 2746 O O . GLN A 1 342 ? 15.010 7.802 -23.347 1.00 52.44 342 GLN A O 1
ATOM 2751 N N . VAL A 1 343 ? 16.883 8.861 -22.763 1.00 46.22 343 VAL A N 1
ATOM 2752 C CA . VAL A 1 343 ? 16.278 10.205 -22.746 1.00 46.22 343 VAL A CA 1
ATOM 2753 C C . VAL A 1 343 ? 15.729 10.576 -24.123 1.00 46.22 343 VAL A C 1
ATOM 2755 O O . VAL A 1 343 ? 14.654 11.167 -24.216 1.00 46.22 343 VAL A O 1
ATOM 2758 N N . LYS A 1 344 ? 16.422 10.218 -25.207 1.00 53.72 344 LYS A N 1
ATOM 2759 C CA . LYS A 1 344 ? 15.956 10.444 -26.577 1.00 53.72 344 LYS A CA 1
ATOM 2760 C C . LYS A 1 344 ? 14.729 9.599 -26.900 1.00 53.72 344 LYS A C 1
ATOM 2762 O O . LYS A 1 344 ? 13.793 10.142 -27.474 1.00 53.72 344 LYS A O 1
ATOM 2767 N N . THR A 1 345 ? 14.695 8.326 -26.515 1.00 56.22 345 THR A N 1
ATOM 2768 C CA . THR A 1 345 ? 13.519 7.458 -26.652 1.00 56.22 345 THR A CA 1
ATOM 2769 C C . THR A 1 345 ? 12.320 8.085 -25.940 1.00 56.22 345 THR A C 1
ATOM 2771 O O . THR A 1 345 ? 11.267 8.268 -26.543 1.00 56.22 345 THR A O 1
ATOM 2774 N N . ILE A 1 346 ? 12.499 8.521 -24.693 1.00 49.75 346 ILE A N 1
ATOM 2775 C CA . ILE A 1 346 ? 11.460 9.165 -23.881 1.00 49.75 346 ILE A CA 1
ATOM 2776 C C . ILE A 1 346 ? 10.958 10.466 -24.522 1.00 49.75 346 ILE A C 1
ATOM 2778 O O . ILE A 1 346 ? 9.759 10.659 -24.703 1.00 49.75 346 ILE A O 1
ATOM 2782 N N . THR A 1 347 ? 11.874 11.362 -24.885 1.00 45.91 347 THR A N 1
ATOM 2783 C CA . THR A 1 347 ? 11.530 12.686 -25.424 1.00 45.91 347 THR A CA 1
ATOM 2784 C C . THR A 1 347 ? 10.973 12.618 -26.842 1.00 45.91 347 THR A C 1
ATOM 2786 O O . THR A 1 347 ? 10.088 13.396 -27.173 1.00 45.91 347 THR A O 1
ATOM 2789 N N . SER A 1 348 ? 11.399 11.648 -27.657 1.00 57.03 348 SER A N 1
ATOM 2790 C CA . SER A 1 348 ? 10.843 11.428 -29.004 1.00 57.03 348 SER A CA 1
ATOM 2791 C C . SER A 1 348 ? 9.413 10.877 -28.966 1.00 57.03 348 SER A C 1
ATOM 2793 O O . SER A 1 348 ? 8.702 10.965 -29.960 1.00 57.03 348 SER A O 1
ATOM 2795 N N . ASN A 1 349 ? 8.983 10.333 -27.823 1.00 55.47 349 ASN A N 1
ATOM 2796 C CA . ASN A 1 349 ? 7.604 9.917 -27.573 1.00 55.47 349 ASN A CA 1
ATOM 2797 C C . ASN A 1 349 ? 6.791 10.980 -26.809 1.00 55.47 349 ASN A C 1
ATOM 2799 O O . ASN A 1 349 ? 5.605 10.774 -26.564 1.00 55.47 349 ASN A O 1
ATOM 2803 N N . ALA A 1 350 ? 7.380 12.126 -26.445 1.00 52.34 350 ALA A N 1
ATOM 2804 C CA . ALA A 1 350 ? 6.667 13.184 -25.729 1.00 52.34 350 ALA A CA 1
ATOM 2805 C C . ALA A 1 350 ? 5.497 13.736 -26.556 1.00 52.34 350 ALA A C 1
ATOM 2807 O O . ALA A 1 350 ? 4.406 13.894 -26.018 1.00 52.34 350 ALA A O 1
ATOM 2808 N N . ASP A 1 351 ? 5.683 13.934 -27.864 1.00 55.12 351 ASP A N 1
ATOM 2809 C CA . ASP A 1 351 ? 4.623 14.406 -28.766 1.00 55.12 351 ASP A CA 1
ATOM 2810 C C . ASP A 1 351 ? 3.457 13.410 -28.860 1.00 55.12 351 ASP A C 1
ATOM 2812 O O . ASP A 1 351 ? 2.300 13.816 -28.927 1.00 55.12 351 ASP A O 1
ATOM 2816 N N . LEU A 1 352 ? 3.733 12.103 -28.785 1.00 60.34 352 LEU A N 1
ATOM 2817 C CA . LEU A 1 352 ? 2.697 11.068 -28.717 1.00 60.34 352 LEU A CA 1
ATOM 2818 C C . LEU A 1 352 ? 1.901 11.163 -27.406 1.00 60.34 352 LEU A C 1
ATOM 2820 O O . LEU A 1 352 ? 0.680 11.043 -27.412 1.00 60.34 352 LEU A O 1
ATOM 2824 N N . ILE A 1 353 ? 2.585 11.385 -26.281 1.00 53.97 353 ILE A N 1
ATOM 2825 C CA . ILE A 1 353 ? 1.968 11.459 -24.948 1.00 53.97 353 ILE A CA 1
ATOM 2826 C C . ILE A 1 353 ? 1.143 12.746 -24.800 1.00 53.97 353 ILE A C 1
ATOM 2828 O O . ILE A 1 353 ? -0.011 12.697 -24.374 1.00 53.97 353 ILE A O 1
ATOM 2832 N N . PHE A 1 354 ? 1.709 13.896 -25.175 1.00 50.59 354 PHE A N 1
ATOM 2833 C CA . PHE A 1 354 ? 1.039 15.194 -25.087 1.00 50.59 354 PHE A CA 1
ATOM 2834 C C . PHE A 1 354 ? -0.045 15.361 -26.155 1.00 50.59 354 PHE A C 1
ATOM 2836 O O . PHE A 1 354 ? -1.134 15.822 -25.822 1.00 50.59 354 PHE A O 1
ATOM 2843 N N . GLY A 1 355 ? 0.190 14.903 -27.389 1.00 56.62 355 GLY A N 1
ATOM 2844 C CA . GLY A 1 355 ? -0.820 14.910 -28.450 1.00 56.62 355 GLY A CA 1
ATOM 2845 C C . GLY A 1 355 ? -2.058 14.096 -28.075 1.00 56.62 355 GLY A C 1
ATOM 2846 O O . GLY A 1 355 ? -3.177 14.529 -28.306 1.00 56.62 355 GLY A O 1
ATOM 2847 N N . ARG A 1 356 ? -1.892 12.972 -27.370 1.00 62.19 356 ARG A N 1
ATOM 2848 C CA . ARG A 1 356 ? -3.033 12.179 -26.889 1.00 62.19 356 ARG A CA 1
ATOM 2849 C C . ARG A 1 356 ? -3.806 12.820 -25.747 1.00 62.19 356 ARG A C 1
ATOM 2851 O O . ARG A 1 356 ? -5.021 12.652 -25.669 1.00 62.19 356 ARG A O 1
ATOM 2858 N N . LEU A 1 357 ? -3.123 13.531 -24.852 1.00 52.62 357 LEU A N 1
ATOM 2859 C CA . LEU A 1 357 ? -3.796 14.329 -23.827 1.00 52.62 357 LEU A CA 1
ATOM 2860 C C . LEU A 1 357 ? -4.634 15.440 -24.473 1.00 52.62 357 LEU A C 1
ATOM 2862 O O . LEU A 1 357 ? -5.711 15.753 -23.964 1.00 52.62 357 LEU A O 1
ATOM 2866 N N . GLU A 1 358 ? -4.162 16.002 -25.588 1.00 57.50 358 GLU A N 1
ATOM 2867 C CA . GLU A 1 358 ? -4.904 16.987 -26.375 1.00 57.50 358 GLU A CA 1
ATOM 2868 C C . GLU A 1 358 ? -6.092 16.354 -27.116 1.00 57.50 358 GLU A C 1
ATOM 2870 O O . GLU A 1 358 ? -7.223 16.807 -26.947 1.00 57.50 358 GLU A O 1
ATOM 2875 N N . ASP A 1 359 ? -5.874 15.258 -27.849 1.00 64.88 359 ASP A N 1
ATOM 2876 C CA . ASP A 1 359 ? -6.920 14.535 -28.590 1.00 64.88 359 ASP A CA 1
ATOM 2877 C C . ASP A 1 359 ? -8.053 14.046 -27.673 1.00 64.88 359 ASP A C 1
ATOM 2879 O O . ASP A 1 359 ? -9.227 14.051 -28.047 1.00 64.88 359 ASP A O 1
ATOM 2883 N N . ALA A 1 360 ? -7.712 13.636 -26.449 1.00 58.62 360 ALA A N 1
ATOM 2884 C CA . ALA A 1 360 ? -8.674 13.213 -25.437 1.00 58.62 360 ALA A CA 1
ATOM 2885 C C . ALA A 1 360 ? -9.308 14.387 -24.659 1.00 58.62 360 ALA A C 1
ATOM 2887 O O . ALA A 1 360 ? -10.123 14.159 -23.764 1.00 58.62 360 ALA A O 1
ATOM 2888 N N . GLY A 1 361 ? -8.958 15.635 -24.989 1.00 53.12 361 GLY A N 1
ATOM 2889 C CA . GLY A 1 361 ? -9.533 16.845 -24.402 1.00 53.12 361 GLY A CA 1
ATOM 2890 C C . GLY A 1 361 ? -9.139 17.098 -22.944 1.00 53.12 361 GLY A C 1
ATOM 2891 O O . GLY A 1 361 ? -9.827 17.851 -22.252 1.00 53.12 361 GLY A O 1
ATOM 2892 N N . TYR A 1 362 ? -8.065 16.463 -22.458 1.00 49.56 362 TYR A N 1
ATOM 2893 C CA . TYR A 1 362 ? -7.524 16.685 -21.110 1.00 49.56 362 TYR A CA 1
ATOM 2894 C C . TYR A 1 362 ? -6.670 17.951 -21.028 1.00 49.56 362 TYR A C 1
ATOM 2896 O O . TYR A 1 362 ? -6.559 18.549 -19.957 1.00 49.56 362 TYR A O 1
ATOM 2904 N N . ILE A 1 363 ? -6.082 18.363 -22.150 1.00 45.66 363 ILE A N 1
ATOM 2905 C CA . ILE A 1 363 ? -5.383 19.637 -22.312 1.00 45.66 363 ILE A CA 1
ATOM 2906 C C . ILE A 1 363 ? -5.841 20.301 -23.612 1.00 45.66 363 ILE A C 1
ATOM 2908 O O . ILE A 1 363 ? -6.340 19.642 -24.519 1.00 45.66 363 ILE A O 1
ATOM 2912 N N . SER A 1 364 ? -5.672 21.612 -23.699 1.00 43.25 364 SER A N 1
ATOM 2913 C CA . SER A 1 364 ? -5.843 22.392 -24.924 1.00 43.25 364 SER A CA 1
ATOM 2914 C C . SER A 1 364 ? -4.512 23.039 -25.264 1.00 43.25 364 SER A C 1
ATOM 2916 O O . SER A 1 364 ? -3.836 23.502 -24.341 1.00 43.25 364 SER A O 1
ATOM 2918 N N . ASN A 1 365 ? -4.157 23.114 -26.548 1.00 44.50 365 ASN A N 1
ATOM 2919 C CA . ASN A 1 365 ? -2.986 23.873 -26.984 1.00 44.50 365 ASN A CA 1
ATOM 2920 C C . ASN A 1 365 ? -2.979 25.278 -26.350 1.00 44.50 365 ASN A C 1
ATOM 2922 O O . ASN A 1 365 ? -3.983 25.994 -26.405 1.00 44.50 365 ASN A O 1
ATOM 2926 N N . ALA A 1 366 ? -1.867 25.623 -25.697 1.00 36.00 366 ALA A N 1
ATOM 2927 C CA . ALA A 1 366 ? -1.599 26.969 -25.194 1.00 36.00 366 ALA A CA 1
ATOM 2928 C C . ALA A 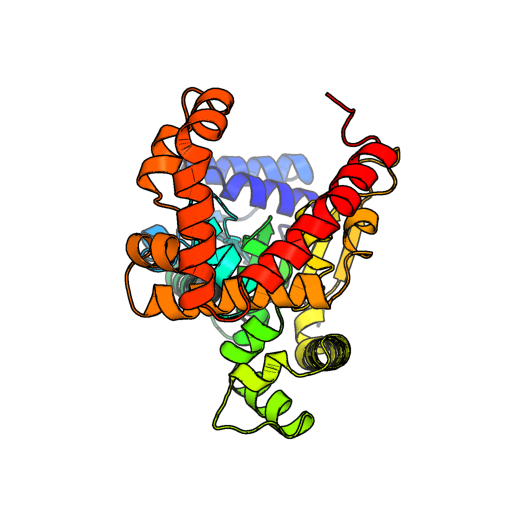1 366 ? -1.032 27.853 -26.307 1.00 36.00 366 ALA A C 1
ATOM 2930 O O . ALA A 1 366 ? -0.172 27.351 -27.067 1.00 36.00 366 ALA A O 1
#

Radius of gyration: 22.64 Å; chains: 1; bounding box: 58×55×54 Å